Protein AF-0000000085764952 (afdb_homodimer)

Secondary structure (DSSP, 8-state):
--HHHHHHHHHHHHHHHHHHHHH----TT--HHHHHHHHHHHHTTTT-GGGHHHHHHHHHHHH-S-HHHHHHHHT-EEEEE-SSS-EEEE------/--HHHHHHHHHHHHHHHHHHHHH----TT--HHHHHHHHHHHHTTTT-GGGHHHHHHHHHHHH-S-HHHHHHHHT-EEEEE-SSS-EEEE------

Organism: Holothuria leucospilota (NCBI:txid206669)

Sequence (192 aa):
MTKLDTYSMGKVMRLIKRFVFNKRDQQAEEIVDAYVANLRVLAKTCSFGDLKESLIKDRLVVGKNDPATRKTLLQTRNLTLFHTGLIHFNVSGRGPMTKLDTYSMGKVMRLIKRFVFNKRDQQAEEIVDAYVANLRVLAKTCSFGDLKESLIKDRLVVGKNDPATRKTLLQTRNLTLFHTGLIHFNVSGRGP

Foldseek 3Di:
DDPVVVVVVLVVVLVVLVVVLLPDADDPPDDQLNSLVVSLVSLVSNPCPPCSQVVSLVSSLVRYPDPVVSVQSVQFDPQGCPPRSDRDTPNPDDDD/DPPVVVVVVLVVVLVVLVVVLLPDADDPPDDQLNSLVVSLVSLVSNPCPPCSQVVSLVSSLVRYPDPVVSVQSVQFDPQGCPPRSDRPGPSPDDDD

Nearest PDB structures (foldseek):
  7rj4-assembly1_B  TM=6.726E-01  e=6.747E-01  Human immunodeficiency virus 1
  5c5e-assembly1_B  TM=3.967E-01  e=3.475E+00  Synechococcus elongatus PCC 7942 = FACHB-805
  5jwr-assembly1_E  TM=3.491E-01  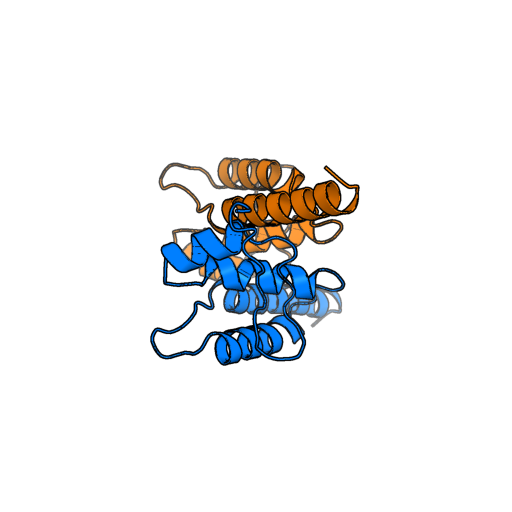e=3.284E+00  Thermosynechococcus vestitus BP-1
  7rj4-assembly1_B  TM=6.730E-01  e=6.315E-01  Human immunodeficiency virus 1
  5jwr-assembly1_E  TM=4.075E-01  e=4.020E+00  Thermosynechococcus vestitus BP-1

pLDDT: mean 79.22, std 19.63, range [25.64, 97.56]

Radius of gyration: 18.08 Å; Cα contacts (8 Å, |Δi|>4): 227; chains: 2; bounding box: 32×75×34 Å

Structure (mmCIF, N/CA/C/O backbone):
data_AF-0000000085764952-model_v1
#
loop_
_entity.id
_entity.type
_entity.pdbx_description
1 polymer 'Uncharacterized protein'
#
loop_
_atom_site.group_PDB
_atom_site.id
_atom_site.type_symbol
_atom_site.label_atom_id
_atom_site.label_alt_id
_atom_site.label_comp_id
_atom_site.label_asym_id
_atom_site.label_entity_id
_atom_site.label_seq_id
_atom_site.pdbx_PDB_ins_code
_atom_site.Cartn_x
_atom_site.Cartn_y
_atom_site.Cartn_z
_atom_site.occupancy
_atom_site.B_iso_or_equiv
_atom_site.auth_seq_id
_atom_site.auth_comp_id
_atom_site.auth_asym_id
_atom_site.auth_atom_id
_atom_site.pdbx_PDB_model_num
ATOM 1 N N . MET A 1 1 ? 8.352 28.781 -10.633 1 49.09 1 MET A N 1
ATOM 2 C CA . MET A 1 1 ? 8.172 27.609 -9.773 1 49.09 1 MET A CA 1
ATOM 3 C C . MET A 1 1 ? 9.508 27.125 -9.234 1 49.09 1 MET A C 1
ATOM 5 O O . MET A 1 1 ? 10.43 26.844 -10 1 49.09 1 MET A O 1
ATOM 9 N N . THR A 1 2 ? 9.953 27.484 -7.961 1 59.25 2 THR A N 1
ATOM 10 C CA . THR A 1 2 ? 11.258 27.203 -7.379 1 59.25 2 THR A CA 1
ATOM 11 C C . THR A 1 2 ? 11.492 25.703 -7.289 1 59.25 2 THR A C 1
ATOM 13 O O . THR A 1 2 ? 10.562 24.906 -7.465 1 59.25 2 THR A O 1
ATOM 16 N N . LYS A 1 3 ? 12.758 25.312 -7.316 1 56.78 3 LYS A N 1
ATOM 17 C CA . LYS A 1 3 ? 13.172 23.922 -7.152 1 56.78 3 LYS A CA 1
ATOM 18 C C . LYS A 1 3 ? 12.328 23.219 -6.09 1 56.78 3 LYS A C 1
ATOM 20 O O . LYS A 1 3 ? 11.992 22.047 -6.234 1 56.78 3 LYS A O 1
ATOM 25 N N . LEU A 1 4 ? 12 24.031 -5.043 1 56.88 4 LEU A N 1
ATOM 26 C CA . LEU A 1 4 ? 11.164 23.516 -3.965 1 56.88 4 LEU A CA 1
ATOM 27 C C . LEU A 1 4 ? 9.766 23.188 -4.473 1 56.88 4 LEU A C 1
ATOM 29 O O . LEU A 1 4 ? 9.164 22.203 -4.055 1 56.88 4 LEU A O 1
ATOM 33 N N . ASP A 1 5 ? 9.367 24.016 -5.516 1 61.41 5 ASP A N 1
ATOM 34 C CA . ASP A 1 5 ? 8.055 23.812 -6.109 1 61.41 5 ASP A CA 1
ATOM 35 C C . ASP A 1 5 ? 8.023 22.516 -6.926 1 61.41 5 ASP A C 1
ATOM 37 O O . ASP A 1 5 ? 7.051 21.766 -6.859 1 61.41 5 ASP A O 1
ATOM 41 N N . THR A 1 6 ? 9.164 22.375 -7.605 1 63.25 6 THR A N 1
ATOM 42 C CA . THR A 1 6 ? 9.234 21.188 -8.445 1 63.25 6 THR A CA 1
ATOM 43 C C . THR A 1 6 ? 9.289 19.922 -7.59 1 63.25 6 THR A C 1
ATOM 45 O O . THR A 1 6 ? 8.648 18.922 -7.906 1 63.25 6 THR A O 1
ATOM 48 N N . TYR A 1 7 ? 10.102 20.047 -6.578 1 64.88 7 TYR A N 1
ATOM 49 C CA . TYR A 1 7 ? 10.227 18.906 -5.676 1 64.88 7 TYR A CA 1
ATOM 50 C C . TYR A 1 7 ? 8.891 18.594 -5.012 1 64.88 7 TYR A C 1
ATOM 52 O O . TYR A 1 7 ? 8.5 17.422 -4.922 1 64.88 7 TYR A O 1
ATOM 60 N N . SER A 1 8 ? 8.266 19.656 -4.602 1 65.69 8 SER A N 1
ATOM 61 C CA . SER A 1 8 ? 6.965 19.484 -3.963 1 65.69 8 SER A CA 1
ATOM 62 C C . SER A 1 8 ? 5.941 18.922 -4.938 1 65.69 8 SER A C 1
ATOM 64 O O . SER A 1 8 ? 5.133 18.062 -4.566 1 65.69 8 SER A O 1
ATOM 66 N N . MET A 1 9 ? 6.047 19.406 -6.152 1 70.31 9 MET A N 1
ATOM 67 C CA . MET A 1 9 ? 5.129 18.891 -7.172 1 70.31 9 MET A CA 1
ATOM 68 C C . MET A 1 9 ? 5.395 17.422 -7.453 1 70.31 9 MET A C 1
ATOM 70 O O . MET A 1 9 ? 4.465 16.641 -7.695 1 70.31 9 MET A O 1
ATOM 74 N N . GLY A 1 10 ? 6.676 17.125 -7.387 1 74.12 10 GLY A N 1
ATOM 75 C CA . GLY A 1 10 ? 7.023 15.719 -7.566 1 74.12 10 GLY A CA 1
ATOM 76 C C . GLY A 1 10 ? 6.473 14.82 -6.48 1 74.12 10 GLY A C 1
ATOM 77 O O . GLY A 1 10 ? 5.957 13.734 -6.766 1 74.12 10 GLY A O 1
ATOM 78 N N . LYS A 1 11 ? 6.535 15.383 -5.309 1 76 11 LYS A N 1
ATOM 79 C CA . LYS A 1 11 ? 6.027 14.609 -4.18 1 76 11 LYS A CA 1
ATOM 80 C C . LYS A 1 11 ? 4.512 14.453 -4.254 1 76 11 LYS A C 1
ATOM 82 O O . LYS A 1 11 ? 3.979 13.383 -3.961 1 76 11 LYS A O 1
ATOM 87 N N . VAL A 1 12 ? 3.854 15.516 -4.648 1 74.81 12 VAL A N 1
ATOM 88 C CA . VAL A 1 12 ? 2.404 15.484 -4.801 1 74.81 12 VAL A CA 1
ATOM 89 C C . VAL A 1 12 ? 2.018 14.484 -5.887 1 74.81 12 VAL A C 1
ATOM 91 O O . VAL A 1 12 ? 1.088 13.695 -5.707 1 74.81 12 VAL A O 1
ATOM 94 N N . MET A 1 13 ? 2.762 14.484 -6.938 1 84.56 13 MET A N 1
ATOM 95 C CA . MET A 1 13 ? 2.479 13.57 -8.047 1 84.56 13 MET A CA 1
ATOM 96 C C . MET A 1 13 ? 2.691 12.125 -7.621 1 84.56 13 MET A C 1
ATOM 98 O O . MET A 1 13 ? 1.919 11.242 -8 1 84.56 13 MET A O 1
ATOM 102 N N . ARG A 1 14 ? 3.725 11.984 -6.844 1 88.88 14 ARG A N 1
ATOM 103 C CA . ARG A 1 14 ? 3.99 10.633 -6.359 1 88.88 14 ARG A CA 1
ATOM 104 C C . ARG A 1 14 ? 2.855 10.141 -5.469 1 88.88 14 ARG A C 1
ATOM 106 O O . ARG A 1 14 ? 2.43 8.984 -5.582 1 88.88 14 ARG A O 1
ATOM 113 N N . LEU A 1 15 ? 2.371 11.016 -4.613 1 90.06 15 LEU A N 1
ATOM 114 C CA . LEU A 1 15 ? 1.275 10.656 -3.719 1 90.06 15 LEU A CA 1
ATOM 115 C C . LEU A 1 15 ? 0.021 10.297 -4.512 1 90.06 15 LEU A C 1
ATOM 117 O O . LEU A 1 15 ? -0.657 9.32 -4.199 1 90.06 15 LEU A O 1
ATOM 121 N N . ILE A 1 16 ? -0.243 11.062 -5.523 1 91.75 16 ILE A N 1
ATOM 122 C CA . ILE A 1 16 ? -1.417 10.82 -6.355 1 91.75 16 ILE A CA 1
ATOM 123 C C . ILE A 1 16 ? -1.257 9.5 -7.098 1 91.75 16 ILE A C 1
ATOM 125 O O . ILE A 1 16 ? -2.186 8.688 -7.145 1 91.75 16 ILE A O 1
ATOM 129 N N . LYS A 1 17 ? -0.13 9.32 -7.641 1 95 17 LYS A N 1
ATOM 130 C CA . LYS A 1 17 ? 0.127 8.086 -8.391 1 95 17 LYS A CA 1
ATOM 131 C C . LYS A 1 17 ? 0.024 6.867 -7.48 1 95 17 LYS A C 1
ATOM 133 O O . LYS A 1 17 ? -0.577 5.855 -7.855 1 95 17 LYS A O 1
ATOM 138 N N . ARG A 1 18 ? 0.582 7.012 -6.316 1 95.69 18 ARG A N 1
ATOM 139 C CA . ARG A 1 18 ? 0.511 5.906 -5.367 1 95.69 18 ARG A CA 1
ATOM 140 C C . ARG A 1 18 ? -0.917 5.695 -4.875 1 95.69 18 ARG A C 1
ATOM 142 O O . ARG A 1 18 ? -1.324 4.57 -4.594 1 95.69 18 ARG A O 1
ATOM 149 N N . PHE A 1 19 ? -1.673 6.738 -4.82 1 95.31 19 PHE A N 1
ATOM 150 C CA . PHE A 1 19 ? -3.084 6.602 -4.477 1 95.31 19 PHE A CA 1
ATOM 151 C C . PHE A 1 19 ? -3.82 5.789 -5.535 1 95.31 19 PHE A C 1
ATOM 153 O O . PHE A 1 19 ? -4.578 4.875 -5.203 1 95.31 19 PHE A O 1
ATOM 160 N N . VAL A 1 20 ? -3.609 6.09 -6.777 1 96.5 20 VAL A N 1
ATOM 161 C CA . VAL A 1 20 ? -4.23 5.367 -7.883 1 96.5 20 VAL A CA 1
ATOM 162 C C . VAL A 1 20 ? -3.805 3.902 -7.844 1 96.5 20 VAL A C 1
ATOM 164 O O . VAL A 1 20 ? -4.641 3.004 -7.977 1 96.5 20 VAL A O 1
ATOM 167 N N . PHE A 1 21 ? -2.537 3.646 -7.617 1 97.56 21 PHE A N 1
ATOM 168 C CA . PHE A 1 21 ? -1.999 2.295 -7.52 1 97.56 21 PHE A CA 1
ATOM 169 C C . PHE A 1 21 ? -2.682 1.52 -6.398 1 97.56 21 PHE A C 1
ATOM 171 O O . PHE A 1 21 ? -3.137 0.392 -6.605 1 97.56 21 PHE A O 1
ATOM 178 N N . ASN A 1 22 ? -2.777 2.17 -5.23 1 97.06 22 ASN A N 1
ATOM 179 C CA . ASN A 1 22 ? -3.283 1.491 -4.043 1 97.06 22 ASN A CA 1
ATOM 180 C C . ASN A 1 22 ? -4.797 1.294 -4.109 1 97.06 22 ASN A C 1
ATOM 182 O O . ASN A 1 22 ? -5.355 0.493 -3.359 1 97.06 22 ASN A O 1
ATOM 186 N N . LYS A 1 23 ? -5.461 1.943 -5.027 1 95.56 23 LYS A N 1
ATOM 187 C CA . LYS A 1 23 ? -6.91 1.823 -5.152 1 95.56 23 LYS A CA 1
ATOM 188 C C . LYS A 1 23 ? -7.285 0.869 -6.281 1 95.56 23 LYS A C 1
ATOM 190 O O . LYS A 1 23 ? -8.461 0.542 -6.461 1 95.56 23 LYS A O 1
ATOM 195 N N . ARG A 1 24 ? -6.367 0.469 -7 1 95.69 24 ARG A N 1
ATOM 196 C CA . ARG A 1 24 ? -6.652 -0.402 -8.133 1 95.69 24 ARG A CA 1
ATOM 197 C C . ARG A 1 24 ? -6.992 -1.814 -7.672 1 95.69 24 ARG A C 1
ATOM 199 O O . ARG A 1 24 ? -6.121 -2.539 -7.184 1 95.69 24 ARG A O 1
ATOM 206 N N . ASP A 1 25 ? -8.164 -2.168 -7.836 1 95.75 25 ASP A N 1
ATOM 207 C CA . ASP A 1 25 ? -8.617 -3.523 -7.523 1 95.75 25 ASP A CA 1
ATOM 208 C C . ASP A 1 25 ? -8.828 -4.34 -8.797 1 95.75 25 ASP A C 1
ATOM 210 O O . ASP A 1 25 ? -9.047 -3.775 -9.867 1 95.75 25 ASP A O 1
ATOM 214 N N . GLN A 1 26 ? -8.773 -5.66 -8.57 1 94.06 26 GLN A N 1
ATOM 215 C CA . GLN A 1 26 ? -9.047 -6.523 -9.711 1 94.06 26 GLN A CA 1
ATOM 216 C C .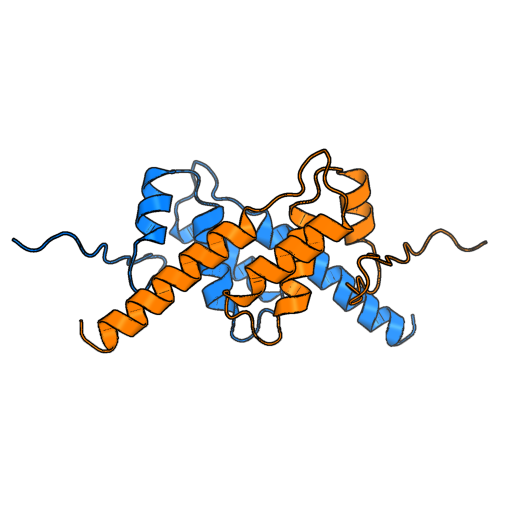 GLN A 1 26 ? -10.508 -6.41 -10.148 1 94.06 26 GLN A C 1
ATOM 218 O O . GLN A 1 26 ? -11.414 -6.488 -9.32 1 94.06 26 GLN A O 1
ATOM 223 N N . GLN A 1 27 ? -10.672 -6.188 -11.422 1 94.31 27 GLN A N 1
ATOM 224 C CA . GLN A 1 27 ? -12.016 -6.094 -11.969 1 94.31 27 GLN A CA 1
ATOM 225 C C . GLN A 1 27 ? -12.625 -7.48 -12.18 1 94.31 27 GLN A C 1
ATOM 227 O O . GLN A 1 27 ? -11.898 -8.461 -12.344 1 94.31 27 GLN A O 1
ATOM 232 N N . ALA A 1 28 ? -13.922 -7.672 -12.141 1 90.06 28 ALA A N 1
ATOM 233 C CA . ALA A 1 28 ? -14.656 -8.938 -12.18 1 90.06 28 ALA A CA 1
ATOM 234 C C . ALA A 1 28 ? -14.219 -9.781 -13.375 1 90.06 28 ALA A C 1
ATOM 236 O O . ALA A 1 28 ? -14.023 -10.992 -13.25 1 90.06 28 ALA A O 1
ATOM 237 N N . GLU A 1 29 ? -13.977 -9.203 -14.586 1 89.88 29 GLU A N 1
ATOM 238 C CA . GLU A 1 29 ? -13.656 -9.969 -15.789 1 89.88 29 GLU A CA 1
ATOM 239 C C . GLU A 1 29 ? -12.18 -9.859 -16.141 1 89.88 29 GLU A C 1
ATOM 241 O O . GLU A 1 29 ? -11.742 -10.391 -17.172 1 89.88 29 GLU A O 1
ATOM 246 N N . GLU A 1 30 ? -11.539 -9.43 -15.203 1 91.12 30 GLU A N 1
ATOM 247 C CA . GLU A 1 30 ? -10.102 -9.281 -15.453 1 91.12 30 GLU A CA 1
ATOM 248 C C . GLU A 1 30 ? -9.328 -10.508 -14.969 1 91.12 30 GLU A C 1
ATOM 250 O O . GLU A 1 30 ? -9.477 -10.922 -13.82 1 91.12 30 GLU A O 1
ATOM 255 N N . ILE A 1 31 ? -8.641 -11.07 -15.906 1 85.88 31 ILE A N 1
ATOM 256 C CA . ILE A 1 31 ? -7.805 -12.188 -15.492 1 85.88 31 ILE A CA 1
ATOM 257 C C . ILE A 1 31 ? -6.641 -11.672 -14.648 1 85.88 31 ILE A C 1
ATOM 259 O O . ILE A 1 31 ? -6.227 -10.523 -14.789 1 85.88 31 ILE A O 1
ATOM 263 N N . VAL A 1 32 ? -6.098 -12.445 -13.797 1 85.56 32 VAL A N 1
ATOM 264 C CA . VAL A 1 32 ? -5.074 -12.07 -12.828 1 85.56 32 VAL A CA 1
ATOM 265 C C . VAL A 1 32 ? -3.836 -11.555 -13.555 1 85.56 32 VAL A C 1
ATOM 267 O O . VAL A 1 32 ? -3.225 -10.57 -13.133 1 85.56 32 VAL A O 1
ATOM 270 N N . ASP A 1 33 ? -3.508 -12.195 -14.711 1 85.06 33 ASP A N 1
ATOM 271 C CA . ASP A 1 33 ? -2.328 -11.781 -15.461 1 85.06 33 ASP A CA 1
ATOM 272 C C . ASP A 1 33 ? -2.469 -10.336 -15.938 1 85.06 33 ASP A C 1
ATOM 274 O O . ASP A 1 33 ? -1.512 -9.562 -15.875 1 85.06 33 ASP A O 1
ATOM 278 N N . ALA A 1 34 ? -3.598 -10.023 -16.422 1 89.56 34 ALA A N 1
ATOM 279 C CA . ALA A 1 34 ? -3.85 -8.664 -16.891 1 89.56 34 ALA A CA 1
ATOM 280 C C . ALA A 1 34 ? -3.836 -7.672 -15.727 1 89.56 34 ALA A C 1
ATOM 282 O O . ALA A 1 34 ? -3.314 -6.562 -15.852 1 89.56 34 ALA A O 1
ATOM 283 N N . TYR A 1 35 ? -4.379 -8.125 -14.68 1 92.56 35 TYR A N 1
ATOM 284 C CA . TYR A 1 35 ? -4.406 -7.301 -13.477 1 92.56 35 TYR A CA 1
ATOM 285 C C . TYR A 1 35 ? -2.992 -6.988 -13 1 92.56 35 TYR A C 1
ATOM 287 O O . TYR A 1 35 ? -2.654 -5.824 -12.758 1 92.56 35 TYR A O 1
ATOM 295 N N . VAL A 1 36 ? -2.127 -7.934 -12.992 1 91 36 VAL A N 1
ATOM 296 C CA . VAL A 1 36 ? -0.745 -7.773 -12.555 1 91 36 VAL A CA 1
ATOM 297 C C . VAL A 1 36 ? 0.009 -6.875 -13.531 1 91 36 VAL A C 1
ATOM 299 O O . VAL A 1 36 ? 0.789 -6.016 -13.117 1 91 36 VAL A O 1
ATOM 302 N N . ALA A 1 37 ? -0.255 -7.113 -14.781 1 92.69 37 ALA A N 1
ATOM 303 C CA . ALA A 1 37 ? 0.388 -6.27 -15.789 1 92.69 37 ALA A CA 1
ATOM 304 C C . ALA A 1 37 ? 0.011 -4.805 -15.594 1 92.69 37 ALA A C 1
ATOM 306 O O . ALA A 1 37 ? 0.861 -3.918 -15.703 1 92.69 37 ALA A O 1
ATOM 307 N N . ASN A 1 38 ? -1.229 -4.598 -15.305 1 94.44 38 ASN A N 1
ATOM 308 C CA . ASN A 1 38 ? -1.698 -3.236 -15.07 1 94.44 38 ASN A CA 1
ATOM 309 C C . ASN A 1 38 ? -1.084 -2.643 -13.805 1 94.44 38 ASN A C 1
ATOM 311 O O . ASN A 1 38 ? -0.718 -1.467 -13.781 1 94.44 38 ASN A O 1
ATOM 315 N N . LEU A 1 39 ? -0.947 -3.432 -12.789 1 95.62 39 LEU A N 1
ATOM 316 C CA . LEU A 1 39 ? -0.294 -2.973 -11.57 1 95.62 39 LEU A CA 1
ATOM 317 C C . LEU A 1 39 ? 1.163 -2.609 -11.836 1 95.62 39 LEU A C 1
ATOM 319 O O . LEU A 1 39 ? 1.671 -1.625 -11.289 1 95.62 39 LEU A O 1
ATOM 323 N N . ARG A 1 40 ? 1.805 -3.387 -12.719 1 94.56 40 ARG A N 1
ATOM 324 C CA . ARG A 1 40 ? 3.189 -3.088 -13.07 1 94.56 40 ARG A CA 1
ATOM 325 C C . ARG A 1 40 ? 3.295 -1.75 -13.797 1 94.56 40 ARG A C 1
ATOM 327 O O . ARG A 1 40 ? 4.23 -0.981 -13.555 1 94.56 40 ARG A O 1
ATOM 334 N N . VAL A 1 41 ? 2.408 -1.534 -14.633 1 96.38 41 VAL A N 1
ATOM 335 C CA . VAL A 1 41 ? 2.391 -0.274 -15.367 1 96.38 41 VAL A CA 1
ATOM 336 C C . VAL A 1 41 ? 2.211 0.89 -14.398 1 96.38 41 VAL A C 1
ATOM 338 O O . VAL A 1 41 ? 2.945 1.879 -14.461 1 96.38 41 VAL A O 1
ATOM 341 N N . LEU A 1 42 ? 1.324 0.771 -13.523 1 96.5 42 LEU A N 1
ATOM 342 C CA . LEU A 1 42 ? 1.067 1.816 -12.539 1 96.5 42 LEU A CA 1
ATOM 343 C C . LEU A 1 42 ? 2.273 2.014 -11.633 1 96.5 42 LEU A C 1
ATOM 345 O O . LEU A 1 42 ? 2.639 3.148 -11.312 1 96.5 42 LEU A O 1
ATOM 349 N N . ALA A 1 43 ? 2.914 0.942 -11.219 1 96.5 43 ALA A N 1
ATOM 350 C CA . ALA A 1 43 ? 4 0.973 -10.25 1 96.5 43 ALA A CA 1
ATOM 351 C C . ALA A 1 43 ? 5.23 1.672 -10.82 1 96.5 43 ALA A C 1
ATOM 353 O O . ALA A 1 43 ? 6.086 2.148 -10.07 1 96.5 43 ALA A O 1
ATOM 354 N N . LYS A 1 44 ? 5.359 1.751 -12.141 1 95.44 44 LYS A N 1
ATOM 355 C CA . LYS A 1 44 ? 6.516 2.354 -12.797 1 95.44 44 LYS A CA 1
ATOM 356 C C . LYS A 1 44 ? 6.691 3.809 -12.375 1 95.44 44 LYS A C 1
ATOM 358 O O . LYS A 1 44 ? 7.812 4.32 -12.344 1 95.44 44 LYS A O 1
ATOM 363 N N . THR A 1 45 ? 5.617 4.477 -11.945 1 93.94 45 THR A N 1
ATOM 364 C CA . THR A 1 45 ? 5.676 5.906 -11.656 1 93.94 45 THR A CA 1
ATOM 365 C C . THR A 1 45 ? 5.543 6.164 -10.164 1 93.94 45 THR A C 1
ATOM 367 O O . THR A 1 45 ? 5.348 7.305 -9.742 1 93.94 45 THR A O 1
ATOM 370 N N . CYS A 1 46 ? 5.711 5.176 -9.367 1 95.94 46 CYS A N 1
ATOM 371 C CA . CYS A 1 46 ? 5.449 5.312 -7.938 1 95.94 46 CYS A CA 1
ATOM 372 C C . CYS A 1 46 ? 6.75 5.402 -7.148 1 95.94 46 CYS A C 1
ATOM 374 O O . CYS A 1 46 ? 6.73 5.547 -5.926 1 95.94 46 CYS A O 1
ATOM 376 N N . SER A 1 47 ? 7.895 5.258 -7.777 1 94.81 47 SER A N 1
ATOM 377 C CA . SER A 1 47 ? 9.203 5.359 -7.141 1 94.81 47 SER A CA 1
ATOM 378 C C . SER A 1 47 ? 9.328 4.387 -5.973 1 94.81 47 SER A C 1
ATOM 380 O O . SER A 1 47 ? 9.781 4.766 -4.891 1 94.81 47 SER A O 1
ATOM 382 N N . PHE A 1 48 ? 8.93 3.141 -6.133 1 96.25 48 PHE A N 1
ATOM 383 C CA . PHE A 1 48 ? 8.961 2.137 -5.074 1 96.25 48 PHE A CA 1
ATOM 384 C C . PHE A 1 48 ? 10.359 1.542 -4.934 1 96.25 48 PHE A C 1
ATOM 386 O O . PHE A 1 48 ? 10.656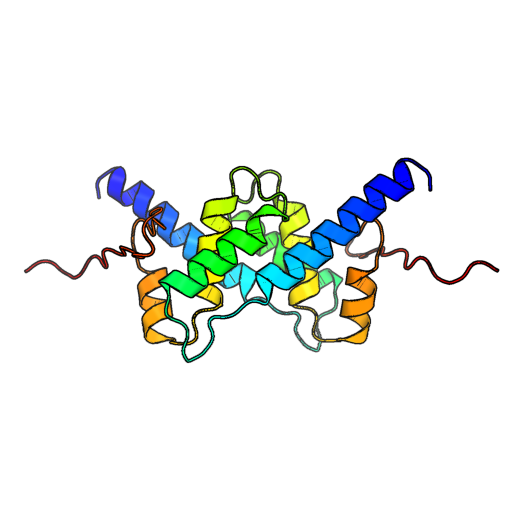 0.888 -3.932 1 96.25 48 PHE A O 1
ATOM 393 N N . GLY A 1 49 ? 11.203 1.775 -5.945 1 94.56 49 GLY A N 1
ATOM 394 C CA . GLY A 1 49 ? 12.562 1.245 -5.875 1 94.56 49 GLY A CA 1
ATOM 395 C C . GLY A 1 49 ? 12.602 -0.262 -5.715 1 94.56 49 GLY A C 1
ATOM 396 O O . GLY A 1 49 ? 11.938 -0.99 -6.457 1 94.56 49 GLY A O 1
ATOM 397 N N . ASP A 1 50 ? 13.398 -0.745 -4.77 1 94.12 50 ASP A N 1
ATOM 398 C CA . ASP A 1 50 ? 13.633 -2.174 -4.578 1 94.12 50 ASP A CA 1
ATOM 399 C C . ASP A 1 50 ? 12.375 -2.869 -4.055 1 94.12 50 ASP A C 1
ATOM 401 O O . ASP A 1 50 ? 12.273 -4.098 -4.105 1 94.12 50 ASP A O 1
ATOM 405 N N . LEU A 1 51 ? 11.398 -2.115 -3.582 1 95 51 LEU A N 1
ATOM 406 C CA . LEU A 1 51 ? 10.195 -2.711 -3.01 1 95 51 LEU A CA 1
ATOM 407 C C . LEU A 1 51 ? 9.109 -2.859 -4.066 1 95 51 LEU A C 1
ATOM 409 O O . LEU A 1 51 ? 8.031 -3.395 -3.785 1 95 51 LEU A O 1
ATOM 413 N N . LYS A 1 52 ? 9.406 -2.496 -5.262 1 95.31 52 LYS A N 1
ATOM 414 C CA . LYS A 1 52 ? 8.391 -2.438 -6.309 1 95.31 52 LYS A CA 1
ATOM 415 C C . LYS A 1 52 ? 7.664 -3.773 -6.445 1 95.31 52 LYS A C 1
ATOM 417 O O . LYS A 1 52 ? 6.438 -3.83 -6.363 1 95.31 52 LYS A O 1
ATOM 422 N N . GLU A 1 53 ? 8.438 -4.812 -6.629 1 91.69 53 GLU A N 1
ATOM 423 C CA . GLU A 1 53 ? 7.824 -6.117 -6.855 1 91.69 53 GLU A CA 1
ATOM 424 C C . GLU A 1 53 ? 7.016 -6.566 -5.641 1 91.69 53 GLU A C 1
ATOM 426 O O . GLU A 1 53 ? 5.91 -7.098 -5.789 1 91.69 53 GLU A O 1
ATOM 431 N N . SER A 1 54 ? 7.531 -6.32 -4.48 1 92 54 SER A N 1
ATOM 432 C CA . SER A 1 54 ? 6.824 -6.754 -3.281 1 92 54 SER A CA 1
ATOM 433 C C . SER A 1 54 ? 5.566 -5.922 -3.049 1 92 54 SER A C 1
ATOM 435 O O . SER A 1 54 ? 4.555 -6.434 -2.564 1 92 54 SER A O 1
ATOM 437 N N . LEU A 1 55 ? 5.57 -4.652 -3.365 1 95.81 55 LEU A N 1
ATOM 438 C CA . LEU A 1 55 ? 4.398 -3.799 -3.201 1 95.81 55 LEU A C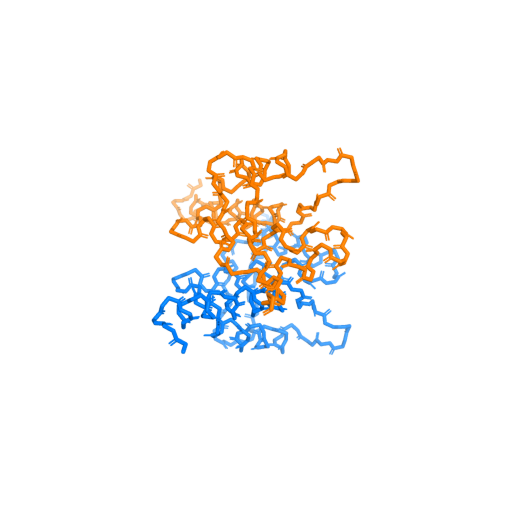A 1
ATOM 439 C C . LEU A 1 55 ? 3.324 -4.145 -4.227 1 95.81 55 LEU A C 1
ATOM 441 O O . LEU A 1 55 ? 2.131 -4.039 -3.941 1 95.81 55 LEU A O 1
ATOM 445 N N . ILE A 1 56 ? 3.752 -4.578 -5.355 1 95.12 56 ILE A N 1
ATOM 446 C CA . ILE A 1 56 ? 2.801 -5.07 -6.348 1 95.12 56 ILE A CA 1
ATOM 447 C C . ILE A 1 56 ? 2.104 -6.32 -5.82 1 95.12 56 ILE A C 1
ATOM 449 O O . ILE A 1 56 ? 0.887 -6.469 -5.965 1 95.12 56 ILE A O 1
ATOM 453 N N . LYS A 1 57 ? 2.873 -7.184 -5.23 1 92.06 57 LYS A N 1
ATOM 454 C CA . LYS A 1 57 ? 2.295 -8.383 -4.621 1 92.06 57 LYS A CA 1
ATOM 455 C C . LYS A 1 57 ? 1.294 -8.016 -3.531 1 92.06 57 LYS A C 1
ATOM 457 O O . LYS A 1 57 ? 0.22 -8.617 -3.439 1 92.06 57 LYS A O 1
ATOM 462 N N . ASP A 1 58 ? 1.646 -7.004 -2.738 1 94.44 58 ASP A N 1
ATOM 463 C CA . ASP A 1 58 ? 0.728 -6.535 -1.705 1 94.44 58 ASP A CA 1
ATOM 464 C C . ASP A 1 58 ? -0.594 -6.074 -2.314 1 94.44 58 ASP A C 1
ATOM 466 O O . ASP A 1 58 ? -1.668 -6.438 -1.827 1 94.44 58 ASP A O 1
ATOM 470 N N . ARG A 1 59 ? -0.457 -5.285 -3.365 1 95.25 59 ARG A N 1
ATOM 471 C CA . ARG A 1 59 ? -1.653 -4.746 -4.004 1 95.25 59 ARG A CA 1
ATOM 472 C C . ARG A 1 59 ? -2.488 -5.855 -4.629 1 95.25 59 ARG A C 1
ATOM 474 O O . ARG A 1 59 ? -3.721 -5.824 -4.57 1 95.25 59 ARG A O 1
ATOM 481 N N . LEU A 1 60 ? -1.863 -6.812 -5.207 1 93.12 60 LEU A N 1
ATOM 482 C CA . LEU A 1 60 ? -2.537 -7.965 -5.801 1 93.12 60 LEU A CA 1
ATOM 483 C C . LEU A 1 60 ? -3.396 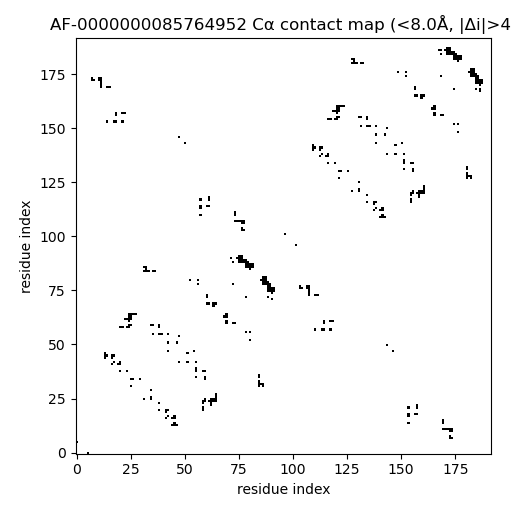-8.68 -4.766 1 93.12 60 LEU A C 1
ATOM 485 O O . LEU A 1 60 ? -4.562 -8.984 -5.027 1 93.12 60 LEU A O 1
ATOM 489 N N . VAL A 1 61 ? -2.869 -8.93 -3.619 1 92 61 VAL A N 1
ATOM 490 C CA . VAL A 1 61 ? -3.561 -9.664 -2.562 1 92 61 VAL A CA 1
ATOM 491 C C . VAL A 1 61 ? -4.727 -8.836 -2.035 1 92 61 VAL A C 1
ATOM 493 O O . VAL A 1 61 ? -5.84 -9.352 -1.878 1 92 61 VAL A O 1
ATOM 496 N N . VAL A 1 62 ? -4.484 -7.57 -1.835 1 94.75 62 VAL A N 1
ATOM 497 C CA . VAL A 1 62 ? -5.5 -6.676 -1.288 1 94.75 62 VAL A CA 1
ATOM 498 C C . VAL A 1 62 ? -6.633 -6.504 -2.297 1 94.75 62 VAL A C 1
ATOM 500 O O . VAL A 1 62 ? -7.809 -6.461 -1.92 1 94.75 62 VAL A O 1
ATOM 503 N N . GLY A 1 63 ? -6.27 -6.375 -3.518 1 94.75 63 GLY A N 1
ATOM 504 C CA . GLY A 1 63 ? -7.223 -6.039 -4.562 1 94.75 63 GLY A CA 1
ATOM 505 C C . GLY A 1 63 ? -7.965 -7.246 -5.102 1 94.75 63 GLY A C 1
ATOM 506 O O . GLY A 1 63 ? -8.867 -7.105 -5.93 1 94.75 63 GLY A O 1
ATOM 507 N N . LYS A 1 64 ? -7.582 -8.359 -4.641 1 90.69 64 LYS A N 1
ATOM 508 C CA . LYS A 1 64 ? -8.281 -9.562 -5.078 1 90.69 64 LYS A CA 1
ATOM 509 C C . LYS A 1 64 ? -9.719 -9.586 -4.57 1 90.69 64 LYS A C 1
ATOM 511 O O . LYS A 1 64 ? -9.969 -9.328 -3.393 1 90.69 64 LYS A O 1
ATOM 516 N N . ASN A 1 65 ? -10.656 -9.859 -5.379 1 83.5 65 ASN A N 1
ATOM 517 C CA . ASN A 1 65 ? -12.078 -9.789 -5.066 1 83.5 65 ASN A CA 1
ATOM 518 C C . ASN A 1 65 ? -12.57 -11.078 -4.418 1 83.5 65 ASN A C 1
ATOM 520 O O . ASN A 1 65 ? -13.594 -11.078 -3.725 1 83.5 65 ASN A O 1
ATOM 524 N N . ASP A 1 66 ? -11.859 -12.18 -4.637 1 86 66 ASP A N 1
ATOM 525 C CA . ASP A 1 66 ? -12.281 -13.484 -4.125 1 86 66 ASP A CA 1
ATOM 526 C C . ASP A 1 66 ? -11.57 -13.812 -2.814 1 86 66 ASP A C 1
ATOM 528 O O . ASP A 1 66 ? -10.367 -14.062 -2.801 1 86 66 ASP A O 1
ATOM 532 N N . PRO A 1 67 ? -12.414 -13.898 -1.719 1 87.44 67 PRO A N 1
ATOM 533 C CA . PRO A 1 67 ? -11.797 -14.133 -0.411 1 87.44 67 PRO A CA 1
ATOM 534 C C . PRO A 1 67 ? -11.031 -15.453 -0.353 1 87.44 67 PRO A C 1
ATOM 536 O O . PRO A 1 67 ? -10.016 -15.555 0.34 1 87.44 67 PRO A O 1
ATOM 539 N N . ALA A 1 68 ? -11.523 -16.484 -1.024 1 83.12 68 ALA A N 1
ATOM 540 C CA . ALA A 1 68 ? -10.844 -17.781 -1.02 1 83.12 68 ALA A CA 1
ATOM 541 C C . ALA A 1 68 ? -9.477 -17.688 -1.688 1 83.12 68 ALA A C 1
ATOM 543 O O . ALA A 1 68 ? -8.484 -18.219 -1.175 1 83.12 68 ALA A O 1
ATOM 544 N N . THR A 1 69 ? -9.516 -17.031 -2.766 1 83.75 69 THR A N 1
ATOM 545 C CA . THR A 1 69 ? -8.25 -16.844 -3.479 1 83.75 69 THR A CA 1
ATOM 546 C C . THR A 1 69 ? -7.297 -15.977 -2.666 1 83.75 69 THR A C 1
ATOM 548 O O . THR A 1 69 ? -6.098 -16.25 -2.604 1 83.75 69 THR A O 1
ATOM 551 N N . ARG A 1 70 ? -7.785 -14.953 -2.029 1 87.62 70 ARG A N 1
ATOM 552 C CA . ARG A 1 70 ? -6.969 -14.086 -1.182 1 87.62 70 ARG A CA 1
ATOM 553 C C . ARG A 1 70 ? -6.328 -14.883 -0.049 1 87.62 70 ARG A C 1
ATOM 555 O O . ARG A 1 70 ? -5.129 -14.75 0.208 1 87.62 70 ARG A O 1
ATOM 562 N N . LYS A 1 71 ? -7.09 -15.648 0.604 1 86.25 71 LYS A N 1
ATOM 563 C CA . LYS A 1 71 ? -6.586 -16.484 1.689 1 86.25 71 LYS A CA 1
ATOM 564 C C . LYS A 1 71 ? -5.457 -17.391 1.204 1 86.25 71 LYS A C 1
ATOM 566 O O . LYS A 1 71 ? -4.453 -17.562 1.895 1 86.25 71 LYS A O 1
ATOM 571 N N . THR A 1 72 ? -5.672 -17.938 0.028 1 82.56 72 THR A N 1
ATOM 572 C CA . THR A 1 72 ? -4.672 -18.812 -0.563 1 82.56 72 THR A CA 1
ATOM 573 C C . THR A 1 72 ? -3.383 -18.047 -0.855 1 82.56 72 THR A C 1
ATOM 575 O O . THR A 1 72 ? -2.285 -18.547 -0.589 1 82.56 72 THR A O 1
ATOM 578 N N . LEU A 1 73 ? -3.555 -16.875 -1.312 1 83.69 73 LEU A N 1
ATOM 579 C CA . LEU A 1 73 ? -2.391 -16.047 -1.64 1 83.69 73 LEU A CA 1
ATOM 580 C C . LEU A 1 73 ? -1.618 -15.68 -0.38 1 83.69 73 LEU A C 1
ATOM 582 O O . LEU A 1 73 ? -0.386 -15.625 -0.395 1 83.69 73 LEU A O 1
ATOM 586 N N . LEU A 1 74 ? -2.334 -15.445 0.704 1 86.25 74 LEU A N 1
ATOM 587 C CA . LEU A 1 74 ? -1.721 -15.039 1.965 1 86.25 74 LEU A CA 1
ATOM 588 C C . LEU A 1 74 ? -0.953 -16.203 2.588 1 86.25 74 LEU A C 1
ATOM 590 O O . LEU A 1 74 ? -0.049 -15.992 3.4 1 86.25 74 LEU A O 1
ATOM 594 N N . GLN A 1 75 ? -1.331 -17.344 2.117 1 79.38 75 GLN A N 1
ATOM 595 C CA . GLN A 1 75 ? -0.718 -18.531 2.699 1 79.38 75 GLN A CA 1
ATOM 596 C C . GLN A 1 75 ? 0.36 -19.109 1.781 1 79.38 75 GLN A C 1
ATOM 598 O O . GLN A 1 75 ? 0.989 -20.109 2.105 1 79.38 75 GLN A O 1
ATOM 603 N N . THR A 1 76 ? 0.443 -18.469 0.646 1 71.75 76 THR A N 1
ATOM 604 C CA . THR A 1 76 ? 1.389 -18.984 -0.333 1 71.75 76 THR A CA 1
ATOM 605 C C . THR A 1 76 ? 2.816 -18.594 0.03 1 71.75 76 THR A C 1
ATOM 607 O O . THR A 1 76 ? 3.086 -17.438 0.347 1 71.75 76 THR A O 1
ATOM 610 N N . ARG A 1 77 ? 3.602 -19.719 -0.07 1 66 77 ARG A N 1
ATOM 611 C CA . ARG A 1 77 ? 5.027 -19.516 0.156 1 66 77 ARG A CA 1
ATOM 612 C C . ARG A 1 77 ? 5.711 -18.984 -1.099 1 66 77 ARG A C 1
ATOM 614 O O . ARG A 1 77 ? 5.504 -19.5 -2.195 1 66 77 ARG A O 1
ATOM 621 N N . ASN A 1 78 ? 6.426 -17.969 -1.039 1 67.88 78 ASN A N 1
ATOM 622 C CA . ASN A 1 78 ? 7.227 -17.453 -2.15 1 67.88 78 ASN A CA 1
ATOM 623 C C . ASN A 1 78 ? 6.348 -16.938 -3.283 1 67.88 78 ASN A C 1
ATOM 625 O O . ASN A 1 78 ? 6.457 -17.406 -4.422 1 67.88 78 ASN A O 1
ATOM 629 N N . LEU A 1 79 ? 5.348 -16.188 -2.979 1 72 79 LEU A N 1
ATOM 630 C CA . LEU A 1 79 ? 4.57 -15.539 -4.031 1 72 79 LEU A CA 1
ATOM 631 C C . LEU A 1 79 ? 5.477 -14.758 -4.973 1 72 79 LEU A C 1
ATOM 633 O O . LEU A 1 79 ? 6.113 -13.781 -4.559 1 72 79 LEU A O 1
ATOM 637 N N . THR A 1 80 ? 5.91 -15.438 -6.055 1 71.56 80 THR A N 1
ATOM 638 C CA . THR A 1 80 ? 6.742 -14.773 -7.051 1 71.56 80 THR A CA 1
ATOM 639 C C . THR A 1 80 ? 5.926 -14.422 -8.289 1 71.56 80 THR A C 1
ATOM 641 O O . THR A 1 80 ? 5.152 -15.242 -8.789 1 71.56 80 THR A O 1
ATOM 644 N N . LEU A 1 81 ? 5.848 -13.117 -8.547 1 71.19 81 LEU A N 1
ATOM 645 C CA . LEU A 1 81 ? 5.188 -12.641 -9.758 1 71.19 81 LEU A CA 1
ATOM 646 C C . LEU A 1 81 ? 6.105 -12.789 -10.969 1 71.19 81 LEU A C 1
ATOM 648 O O . LEU A 1 81 ? 7.219 -12.258 -10.969 1 71.19 81 LEU A O 1
ATOM 652 N N . PHE A 1 82 ? 6.367 -14.023 -11.391 1 55.84 82 PHE A N 1
ATOM 653 C CA . PHE A 1 82 ? 7.219 -14.211 -12.562 1 55.84 82 PHE A CA 1
ATOM 654 C C . PHE A 1 82 ? 6.762 -13.32 -13.711 1 55.84 82 PHE A C 1
ATOM 656 O O . PHE A 1 82 ? 5.602 -12.906 -13.758 1 55.84 82 PHE A O 1
ATOM 663 N N . HIS A 1 83 ? 7.844 -12.688 -14.414 1 50.38 83 HIS A N 1
ATOM 664 C CA . HIS A 1 83 ? 7.562 -11.969 -15.656 1 50.38 83 HIS A CA 1
ATOM 665 C C . HIS A 1 83 ? 6.359 -12.57 -16.375 1 50.38 83 HIS A C 1
ATOM 667 O O . HIS A 1 83 ? 5.664 -11.867 -17.109 1 50.38 83 HIS A O 1
ATOM 673 N N . THR A 1 84 ? 6.324 -13.922 -16.344 1 40.53 84 THR A N 1
ATOM 674 C CA . THR A 1 84 ? 5.164 -14.477 -17.031 1 40.53 84 THR A CA 1
ATOM 675 C C . THR A 1 84 ? 3.922 -14.406 -16.156 1 40.53 84 THR A C 1
ATOM 677 O O . THR A 1 84 ? 4.02 -14.445 -14.93 1 40.53 84 THR A O 1
ATOM 680 N N . GLY A 1 85 ? 2.84 -13.758 -16.297 1 43.22 85 GLY A N 1
ATOM 681 C CA . GLY A 1 85 ? 1.514 -13.617 -15.711 1 43.22 85 GLY A CA 1
ATOM 682 C C . GLY A 1 85 ? 1.221 -14.656 -14.641 1 43.22 85 GLY A C 1
ATOM 683 O O . GLY A 1 85 ? 0.112 -14.703 -14.102 1 43.22 85 GLY A O 1
ATOM 684 N N . LEU A 1 86 ? 1.915 -15.766 -14.711 1 45.31 86 LEU A N 1
ATOM 685 C CA . LEU A 1 86 ? 1.405 -16.859 -13.883 1 45.31 86 LEU A CA 1
ATOM 686 C C . LEU A 1 86 ? 1.817 -16.672 -12.422 1 45.31 86 LEU A C 1
ATOM 688 O O . LEU A 1 86 ? 2.977 -16.359 -12.141 1 45.31 86 LEU A O 1
ATOM 692 N N . ILE A 1 87 ? 0.909 -16.141 -11.742 1 50.16 87 ILE A N 1
ATOM 693 C CA . ILE A 1 87 ? 1.062 -16.219 -10.289 1 50.16 87 ILE A CA 1
ATOM 694 C C . ILE A 1 87 ? 1.29 -17.672 -9.867 1 50.16 87 ILE A C 1
ATOM 696 O O 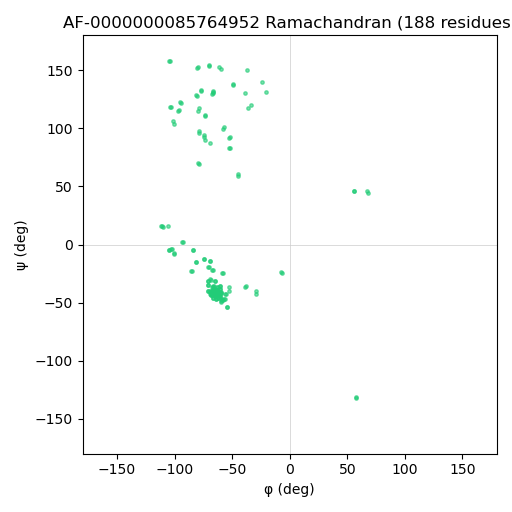. ILE A 1 87 ? 0.506 -18.562 -10.219 1 50.16 87 ILE A O 1
ATOM 700 N N . HIS A 1 88 ? 2.545 -18.219 -9.922 1 50 88 HIS A N 1
ATOM 701 C CA . HIS A 1 88 ? 2.73 -19.562 -9.359 1 50 88 HIS A CA 1
ATOM 702 C C . HIS A 1 88 ? 2.732 -19.516 -7.836 1 50 88 HIS A C 1
ATOM 704 O O . HIS A 1 88 ? 3.422 -18.688 -7.234 1 50 88 HIS A O 1
ATOM 710 N N . PHE A 1 89 ? 1.694 -19.719 -7.277 1 49.78 89 PHE A N 1
ATOM 711 C CA . PHE A 1 89 ? 1.722 -19.844 -5.824 1 49.78 89 PHE A CA 1
ATOM 712 C C . PHE A 1 89 ? 1.656 -21.312 -5.406 1 49.78 89 PHE A C 1
ATOM 714 O O . PHE A 1 89 ? 1.031 -22.125 -6.09 1 49.78 89 PHE A O 1
ATOM 721 N N . ASN A 1 90 ? 2.766 -21.922 -4.938 1 43.09 90 ASN A N 1
ATOM 722 C CA . ASN A 1 90 ? 2.711 -23.281 -4.379 1 43.09 90 ASN A CA 1
ATOM 723 C C . ASN A 1 90 ? 2.055 -23.281 -3 1 43.09 90 ASN A C 1
ATOM 725 O O . ASN A 1 90 ? 2.482 -22.562 -2.1 1 43.09 90 ASN A O 1
ATOM 729 N N . VAL A 1 91 ? 0.768 -23.438 -2.975 1 39.59 91 VAL A N 1
ATOM 730 C CA . VAL A 1 91 ? 0.129 -23.719 -1.69 1 39.59 91 VAL A CA 1
ATOM 731 C C . VAL A 1 91 ? 0.711 -24.984 -1.081 1 39.59 91 VAL A C 1
ATOM 733 O O . VAL A 1 91 ? 0.864 -26 -1.77 1 39.59 91 VAL A O 1
ATOM 736 N N . SER A 1 92 ? 1.629 -24.906 -0.146 1 41.19 92 SER A N 1
ATOM 737 C CA . SER A 1 92 ? 2.057 -26.125 0.538 1 41.19 92 SER A CA 1
ATOM 738 C C . SER A 1 92 ? 0.862 -26.984 0.929 1 41.19 92 SER A C 1
ATOM 740 O O . SER A 1 92 ? 0.082 -26.609 1.808 1 41.19 92 SER A O 1
ATOM 742 N N . GLY A 1 93 ? 0.012 -27.484 0.122 1 34.28 93 GLY A N 1
ATOM 743 C CA . GLY A 1 93 ? -0.806 -28.625 0.498 1 34.28 93 GLY A CA 1
ATOM 744 C C . GLY A 1 93 ? -0.053 -29.656 1.321 1 34.28 93 GLY A C 1
ATOM 745 O O . GLY A 1 93 ? 1.178 -29.719 1.268 1 34.28 93 GLY A O 1
ATOM 746 N N . ARG A 1 94 ? -0.71 -30.188 2.676 1 33.53 94 ARG A N 1
ATOM 747 C CA . ARG A 1 94 ? -0.35 -31.39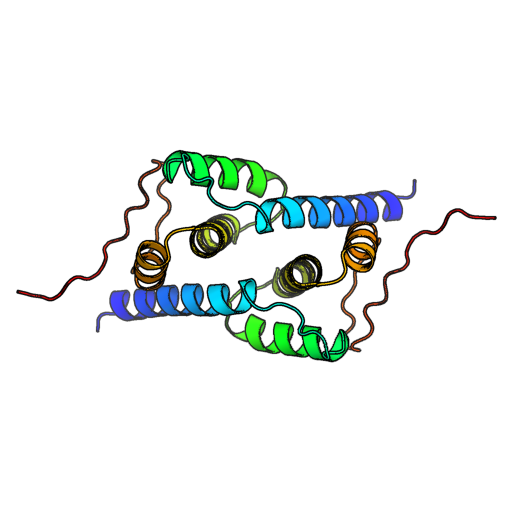1 3.398 1 33.53 94 ARG A CA 1
ATOM 748 C C . ARG A 1 94 ? 0.077 -32.5 2.438 1 33.53 94 ARG A C 1
ATOM 750 O O . ARG A 1 94 ? -0.496 -32.656 1.356 1 33.53 94 ARG A O 1
ATOM 757 N N . GLY A 1 95 ? 1.4 -33.125 2.477 1 28.8 95 GLY A N 1
ATOM 758 C CA . GLY A 1 95 ? 1.875 -34.438 2.15 1 28.8 95 GLY A CA 1
ATOM 759 C C . GLY A 1 95 ? 0.79 -35.5 2.24 1 28.8 95 GLY A C 1
ATOM 760 O O . GLY A 1 95 ? -0.172 -35.344 2.996 1 28.8 95 GLY A O 1
ATOM 761 N N . PRO A 1 96 ? 0.869 -36.469 1.164 1 26.69 96 PRO A N 1
ATOM 762 C CA . PRO A 1 96 ? 0.364 -37.75 1.64 1 26.69 96 PRO A CA 1
ATOM 763 C C . PRO A 1 96 ? 0.915 -38.156 3.012 1 26.69 96 PRO A C 1
ATOM 765 O O . PRO A 1 96 ? 1.992 -37.688 3.398 1 26.69 96 PRO A O 1
ATOM 768 N N . MET B 1 1 ? 12.398 -27.688 9.82 1 49.41 1 MET B N 1
ATOM 769 C CA . MET B 1 1 ? 12.023 -26.547 8.977 1 49.41 1 MET B CA 1
ATOM 770 C C . MET B 1 1 ? 13.25 -25.891 8.367 1 49.41 1 MET B C 1
ATOM 772 O O . MET B 1 1 ? 14.164 -25.484 9.086 1 49.41 1 MET B O 1
ATOM 776 N N . THR B 1 2 ? 13.688 -26.203 7.086 1 59.44 2 THR B N 1
ATOM 777 C CA . THR B 1 2 ? 14.914 -25.766 6.445 1 59.44 2 THR B CA 1
ATOM 778 C C . THR B 1 2 ? 14.953 -24.234 6.352 1 59.44 2 THR B C 1
ATOM 780 O O . THR B 1 2 ? 13.938 -23.578 6.562 1 59.44 2 THR B O 1
ATOM 783 N N . LYS B 1 3 ? 16.156 -23.688 6.359 1 56.78 3 LYS B N 1
ATOM 784 C CA . LYS B 1 3 ? 16.375 -22.25 6.18 1 56.78 3 LYS B CA 1
ATOM 785 C C . LYS B 1 3 ? 15.414 -21.672 5.148 1 56.78 3 LYS B C 1
ATOM 787 O O . LYS B 1 3 ? 14.93 -20.547 5.312 1 56.78 3 LYS B O 1
ATOM 792 N N . LEU B 1 4 ? 15.141 -22.516 4.113 1 57 4 LEU B N 1
ATOM 793 C CA . LEU B 1 4 ? 14.195 -22.125 3.066 1 57 4 LEU B CA 1
ATOM 794 C C . LEU B 1 4 ? 12.789 -21.969 3.631 1 57 4 LEU B C 1
ATOM 796 O O . LEU B 1 4 ? 12.055 -21.062 3.234 1 57 4 LEU B O 1
ATOM 800 N N . ASP B 1 5 ? 12.555 -22.828 4.691 1 61.75 5 ASP B N 1
ATOM 801 C CA . ASP B 1 5 ? 11.25 -22.781 5.34 1 61.75 5 ASP B CA 1
ATOM 802 C C . ASP B 1 5 ? 11.086 -21.5 6.152 1 61.75 5 ASP B C 1
ATOM 804 O O . ASP B 1 5 ? 10.031 -20.859 6.125 1 61.75 5 ASP B O 1
ATOM 808 N N . THR B 1 6 ? 12.242 -21.203 6.781 1 63.5 6 THR B N 1
ATOM 809 C CA . THR B 1 6 ? 12.188 -20.016 7.617 1 63.5 6 THR B CA 1
ATOM 810 C C . THR B 1 6 ? 12.047 -18.75 6.762 1 63.5 6 THR B C 1
ATOM 812 O O . THR B 1 6 ? 11.289 -17.844 7.102 1 63.5 6 THR B O 1
ATOM 815 N N . TYR B 1 7 ? 12.82 -18.781 5.723 1 65.31 7 TYR B N 1
ATOM 816 C CA . TYR B 1 7 ? 12.758 -17.641 4.816 1 65.31 7 TYR B CA 1
ATOM 817 C C . TYR B 1 7 ? 11.367 -17.5 4.211 1 65.31 7 TYR B C 1
ATOM 819 O O . TYR B 1 7 ? 10.828 -16.391 4.133 1 65.31 7 TYR B O 1
ATOM 827 N N . SER B 1 8 ? 10.859 -18.641 3.816 1 66.25 8 SER B N 1
ATOM 828 C CA . SER B 1 8 ? 9.523 -18.641 3.234 1 66.25 8 SER B CA 1
ATOM 829 C C . SER B 1 8 ? 8.477 -18.188 4.254 1 66.25 8 SER B C 1
ATOM 831 O O . SER B 1 8 ? 7.551 -17.453 3.92 1 66.25 8 SER B O 1
ATOM 833 N N . MET B 1 9 ? 8.695 -18.641 5.461 1 70.81 9 MET B N 1
ATOM 834 C CA . MET B 1 9 ? 7.766 -18.25 6.516 1 70.81 9 MET B CA 1
ATOM 835 C C . MET B 1 9 ? 7.855 -16.75 6.793 1 70.81 9 MET B C 1
ATOM 837 O O . MET B 1 9 ? 6.844 -16.109 7.078 1 70.81 9 MET B O 1
ATOM 841 N N . GLY B 1 10 ? 9.078 -16.297 6.676 1 74.19 10 GLY B N 1
ATOM 842 C CA . GLY B 1 10 ? 9.258 -14.867 6.848 1 74.19 10 GLY B CA 1
ATOM 843 C C . GLY B 1 10 ? 8.547 -14.047 5.789 1 74.19 10 GLY B C 1
ATOM 844 O O . GLY B 1 10 ? 7.91 -13.039 6.102 1 74.19 10 GLY B O 1
ATOM 845 N N . LYS B 1 11 ? 8.633 -14.609 4.617 1 76.06 11 LYS B N 1
ATOM 846 C CA . LYS B 1 11 ? 7.98 -13.906 3.516 1 76.06 11 LYS B CA 1
ATOM 847 C C . LYS B 1 11 ? 6.461 -13.945 3.664 1 76.06 11 LYS B C 1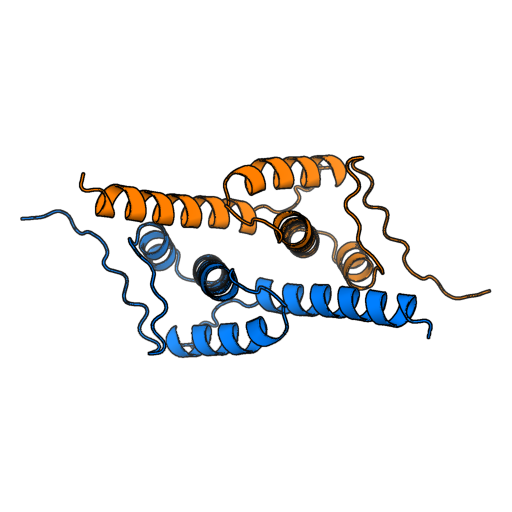
ATOM 849 O O . LYS B 1 11 ? 5.781 -12.953 3.398 1 76.06 11 LYS B O 1
ATOM 854 N N . VAL B 1 12 ? 5.961 -15.07 4.066 1 74.81 12 VAL B N 1
ATOM 855 C CA . VAL B 1 12 ? 4.527 -15.234 4.285 1 74.81 12 VAL B CA 1
ATOM 856 C C . VAL B 1 12 ? 4.066 -14.281 5.391 1 74.81 12 VAL B C 1
ATOM 858 O O . VAL B 1 12 ? 3.035 -13.617 5.254 1 74.81 12 VAL B O 1
ATOM 861 N N . MET B 1 13 ? 4.848 -14.18 6.414 1 84.44 13 MET B N 1
ATOM 862 C CA . MET B 1 13 ? 4.504 -13.305 7.531 1 84.44 13 MET B CA 1
ATOM 863 C C . MET B 1 13 ? 4.512 -11.844 7.102 1 84.44 13 MET B C 1
ATOM 865 O O . MET B 1 13 ? 3.656 -11.062 7.523 1 84.44 13 MET B O 1
ATOM 869 N N . ARG B 1 14 ? 5.484 -11.586 6.285 1 88.94 14 ARG B N 1
ATOM 870 C CA . ARG B 1 14 ? 5.555 -10.211 5.793 1 88.94 14 ARG B CA 1
ATOM 871 C C . ARG B 1 14 ? 4.332 -9.867 4.953 1 88.94 14 ARG B C 1
ATOM 873 O O . ARG B 1 14 ? 3.771 -8.773 5.078 1 88.94 14 ARG B O 1
ATOM 880 N N . LEU B 1 15 ? 3.93 -10.797 4.113 1 90 15 LEU B N 1
ATOM 881 C CA . LEU B 1 15 ? 2.764 -10.586 3.266 1 90 15 LEU B CA 1
ATOM 882 C C . LEU B 1 15 ? 1.507 -10.383 4.105 1 90 15 LEU B C 1
ATOM 884 O O . LEU B 1 15 ? 0.701 -9.492 3.824 1 90 15 LEU B O 1
ATOM 888 N N . ILE B 1 16 ? 1.382 -11.164 5.129 1 91.69 16 ILE B N 1
ATOM 889 C CA . ILE B 1 16 ? 0.224 -11.07 6.008 1 91.69 16 ILE B CA 1
ATOM 890 C C . ILE B 1 16 ? 0.249 -9.734 6.746 1 91.69 16 ILE B C 1
ATOM 892 O O . ILE B 1 16 ? -0.771 -9.039 6.832 1 91.69 16 ILE B O 1
ATOM 896 N N . LYS B 1 17 ? 1.36 -9.414 7.25 1 94.94 17 LYS B N 1
ATOM 897 C CA . LYS B 1 17 ? 1.494 -8.164 7.984 1 94.94 17 LYS B CA 1
ATOM 898 C C . LYS B 1 17 ? 1.203 -6.965 7.082 1 94.94 17 LYS B C 1
ATOM 900 O O . LYS B 1 17 ? 0.497 -6.035 7.484 1 94.94 17 LYS B O 1
ATOM 905 N N . ARG B 1 18 ? 1.725 -7.043 5.883 1 95.69 18 ARG B N 1
ATOM 906 C CA . ARG B 1 18 ? 1.479 -5.953 4.941 1 95.69 18 ARG B CA 1
ATOM 907 C C . ARG B 1 18 ? 0.018 -5.926 4.508 1 95.69 18 ARG B C 1
ATOM 909 O O . ARG B 1 18 ? -0.537 -4.855 4.246 1 95.69 18 ARG B O 1
ATOM 916 N N . PHE B 1 19 ? -0.599 -7.062 4.492 1 95.25 19 PHE B N 1
ATOM 917 C CA . PHE B 1 19 ? -2.029 -7.102 4.211 1 95.25 19 PHE B CA 1
ATOM 918 C C . PHE B 1 19 ? -2.814 -6.379 5.297 1 95.25 19 PHE B C 1
ATOM 920 O O . PHE B 1 19 ? -3.695 -5.566 5 1 95.25 19 PHE B O 1
ATOM 927 N N . VAL B 1 20 ? -2.525 -6.645 6.527 1 96.5 20 VAL B N 1
ATOM 928 C CA . VAL B 1 20 ? -3.182 -6 7.66 1 96.5 20 VAL B CA 1
ATOM 929 C C . VAL B 1 20 ? -2.945 -4.492 7.605 1 96.5 20 VAL B C 1
ATOM 931 O O . VAL B 1 20 ? -3.877 -3.705 7.773 1 96.5 20 VAL B O 1
ATOM 934 N N . PHE B 1 21 ? -1.726 -4.086 7.332 1 97.56 21 PHE B N 1
ATOM 935 C CA . PHE B 1 21 ? -1.363 -2.68 7.211 1 97.56 21 PHE B CA 1
ATOM 936 C C . PHE B 1 21 ? -2.186 -1.998 6.125 1 97.56 21 PHE B C 1
ATOM 938 O O . PHE B 1 21 ? -2.764 -0.933 6.352 1 97.56 21 PHE B O 1
ATOM 945 N N . ASN B 1 22 ? -2.254 -2.662 4.957 1 97.06 22 ASN B N 1
ATOM 946 C CA . ASN B 1 22 ? -2.893 -2.057 3.793 1 97.06 22 ASN B CA 1
ATOM 947 C C . ASN B 1 22 ? -4.414 -2.049 3.93 1 97.06 22 ASN B C 1
ATOM 949 O O . ASN B 1 22 ? -5.102 -1.331 3.201 1 97.06 22 ASN B O 1
ATOM 953 N N . LYS B 1 23 ? -4.949 -2.768 4.879 1 95.56 23 LYS B N 1
ATOM 954 C CA . LYS B 1 23 ? -6.395 -2.826 5.07 1 95.56 23 LYS B CA 1
ATOM 955 C C . LYS B 1 23 ? -6.836 -1.923 6.219 1 95.56 23 LYS B C 1
ATOM 957 O O . LYS B 1 23 ? -8.031 -1.74 6.449 1 95.56 23 LYS B O 1
ATOM 962 N N . ARG B 1 24 ? -5.938 -1.404 6.898 1 95.62 24 ARG B N 1
ATOM 963 C CA . ARG B 1 24 ? -6.277 -0.572 8.047 1 95.62 24 ARG B CA 1
ATOM 964 C C . ARG B 1 24 ? -6.812 0.785 7.602 1 95.62 24 ARG B C 1
ATOM 966 O O . ARG B 1 24 ? -6.066 1.605 7.066 1 95.62 24 ARG B O 1
ATOM 973 N N . ASP B 1 25 ? -8 0.975 7.816 1 95.69 25 ASP B N 1
ATOM 974 C CA . ASP B 1 25 ? -8.633 2.262 7.531 1 95.69 25 ASP B CA 1
ATOM 975 C C . ASP B 1 25 ? -8.883 3.049 8.812 1 95.69 25 ASP B C 1
ATOM 977 O O . ASP B 1 25 ? -8.984 2.467 9.898 1 95.69 25 ASP B O 1
ATOM 981 N N . GLN B 1 26 ? -9 4.379 8.594 1 94.06 26 GLN B N 1
ATOM 982 C CA . GLN B 1 26 ? -9.336 5.203 9.75 1 94.06 26 GLN B CA 1
ATOM 983 C C . GLN B 1 26 ? -10.742 4.906 10.25 1 94.06 26 GLN B C 1
ATOM 985 O O . GLN B 1 26 ? -11.695 4.859 9.461 1 94.06 26 GLN B O 1
ATOM 990 N N . GLN B 1 27 ? -10.836 4.684 11.531 1 94.31 27 GLN B N 1
ATOM 991 C CA . GLN B 1 27 ? -12.133 4.418 12.141 1 94.31 27 GLN B CA 1
ATOM 992 C C . GLN B 1 27 ? -12.906 5.715 12.383 1 94.31 27 GLN B C 1
ATOM 994 O O . GLN B 1 27 ? -12.305 6.781 12.516 1 94.31 27 GLN B O 1
ATOM 999 N N . ALA B 1 28 ? -14.25 5.762 12.406 1 89.62 28 ALA B N 1
ATOM 1000 C CA . ALA B 1 28 ? -15.133 6.922 12.484 1 89.62 28 ALA B CA 1
ATOM 1001 C C . ALA B 1 28 ? -14.758 7.82 13.664 1 89.62 28 ALA B C 1
ATOM 1003 O O . ALA B 1 28 ? -14.711 9.047 13.523 1 89.62 28 ALA B O 1
ATOM 1004 N N . GLU B 1 29 ? -14.32 7.289 14.844 1 89.81 29 GLU B N 1
ATOM 1005 C CA . GLU B 1 29 ? -14.047 8.086 16.031 1 89.81 29 GLU B CA 1
ATOM 1006 C C . GLU B 1 29 ? -12.555 8.156 16.328 1 89.81 29 GLU B C 1
ATOM 1008 O O . GLU B 1 29 ? -12.133 8.727 17.328 1 89.81 29 GLU B O 1
ATOM 1013 N N . GLU B 1 30 ? -11.914 7.793 15.359 1 91.06 30 GLU B N 1
ATOM 1014 C CA . GLU B 1 30 ? -10.469 7.82 15.539 1 91.06 30 GLU B CA 1
ATOM 1015 C C . GLU B 1 30 ? -9.875 9.125 15.016 1 91.06 30 GLU B C 1
ATOM 1017 O O . GLU B 1 30 ? -10.117 9.508 13.867 1 91.06 30 GLU B O 1
ATOM 1022 N N . ILE B 1 31 ? -9.219 9.781 15.93 1 85.81 31 ILE B N 1
ATOM 1023 C CA . ILE B 1 31 ? -8.547 10.992 15.477 1 85.81 31 ILE B CA 1
ATOM 1024 C C . ILE B 1 31 ? -7.367 10.617 14.578 1 85.81 31 ILE B C 1
ATOM 1026 O O . ILE B 1 31 ? -6.809 9.523 14.695 1 85.81 31 ILE B O 1
ATOM 1030 N N . VAL B 1 32 ? -6.957 11.445 13.711 1 85.5 32 VAL B N 1
ATOM 1031 C CA . VAL B 1 32 ? -5.938 11.195 12.695 1 85.5 32 VAL B CA 1
ATOM 1032 C C . VAL B 1 32 ? -4.617 10.836 13.367 1 85.5 32 VAL B C 1
ATOM 1034 O O . VAL B 1 32 ? -3.906 9.938 12.914 1 85.5 32 VAL B O 1
ATOM 1037 N N . ASP B 1 33 ? -4.332 11.523 14.5 1 84.94 33 ASP B N 1
ATOM 1038 C CA . ASP B 1 33 ? -3.076 11.258 15.195 1 84.94 33 ASP B CA 1
ATOM 1039 C C . ASP B 1 33 ? -3.014 9.812 15.68 1 84.94 33 ASP B C 1
ATOM 1041 O O . ASP B 1 33 ? -1.973 9.156 15.57 1 84.94 33 ASP B O 1
ATOM 1045 N N . ALA B 1 34 ? -4.062 9.367 16.203 1 89.56 34 ALA B N 1
ATOM 1046 C CA . ALA B 1 34 ? -4.121 7.988 16.688 1 89.56 34 ALA B CA 1
ATOM 1047 C C . ALA B 1 34 ? -4.039 7.004 15.523 1 89.56 34 ALA B C 1
ATOM 1049 O O . ALA B 1 34 ? -3.377 5.969 15.625 1 89.56 34 ALA B O 1
ATOM 1050 N N . TYR B 1 35 ? -4.684 7.387 14.508 1 92.5 35 TYR B N 1
ATOM 1051 C CA . TYR B 1 35 ? -4.66 6.562 13.305 1 92.5 35 TYR B CA 1
ATOM 1052 C C . TYR B 1 35 ? -3.24 6.422 12.766 1 92.5 35 TYR B C 1
ATOM 1054 O O . TYR B 1 35 ? -2.773 5.309 12.508 1 92.5 35 TYR B O 1
ATOM 1062 N N . VAL B 1 36 ? -2.492 7.461 12.719 1 91 36 VAL B N 1
ATOM 1063 C CA . VAL B 1 36 ? -1.122 7.469 12.211 1 91 36 VAL B CA 1
ATOM 1064 C C . VAL B 1 36 ? -0.22 6.672 13.156 1 91 36 VAL B C 1
ATOM 1066 O O . VAL B 1 36 ? 0.641 5.914 12.703 1 91 36 VAL B O 1
ATOM 1069 N N . ALA B 1 37 ? -0.457 6.891 14.422 1 92.62 37 ALA B N 1
ATOM 1070 C CA . ALA B 1 37 ? 0.33 6.137 15.391 1 92.62 37 ALA B CA 1
ATOM 1071 C C . ALA B 1 37 ? 0.127 4.633 15.211 1 92.62 37 ALA B C 1
ATOM 1073 O O . ALA B 1 37 ? 1.084 3.859 15.281 1 92.62 37 ALA B O 1
ATOM 1074 N N . ASN B 1 38 ? -1.098 4.277 14.992 1 94.44 38 ASN B N 1
ATOM 1075 C CA . ASN B 1 38 ? -1.404 2.867 14.773 1 94.44 38 ASN B CA 1
ATOM 1076 C C . ASN B 1 38 ? -0.778 2.352 13.477 1 94.44 38 ASN B C 1
ATOM 1078 O O . ASN B 1 38 ? -0.273 1.228 13.438 1 94.44 38 ASN B O 1
ATOM 1082 N N . LEU B 1 39 ? -0.792 3.146 12.453 1 95.62 39 LEU B N 1
ATOM 1083 C CA . LEU B 1 39 ? -0.141 2.768 11.203 1 95.62 39 LEU B CA 1
ATOM 1084 C C . LEU B 1 39 ? 1.359 2.586 11.406 1 95.62 39 LEU B C 1
ATOM 1086 O O . LEU B 1 39 ? 1.96 1.669 10.844 1 95.62 39 LEU B O 1
ATOM 1090 N N . ARG B 1 40 ? 1.944 3.441 12.266 1 94.5 40 ARG B N 1
ATOM 1091 C CA . ARG B 1 40 ? 3.371 3.316 12.547 1 94.5 40 ARG B CA 1
ATOM 1092 C C . ARG B 1 40 ? 3.674 2.006 13.266 1 94.5 40 ARG B C 1
ATOM 1094 O O . ARG B 1 40 ? 4.684 1.357 12.984 1 94.5 40 ARG B O 1
ATOM 1101 N N . VAL B 1 41 ? 2.846 1.678 14.148 1 96.44 41 VAL B N 1
ATOM 1102 C CA . VAL B 1 41 ? 3.02 0.428 14.875 1 96.44 41 VAL B CA 1
ATOM 1103 C C . VAL B 1 41 ? 2.943 -0.752 13.914 1 96.44 41 VAL B C 1
ATOM 1105 O O . VAL B 1 41 ? 3.797 -1.641 13.938 1 96.44 41 VAL B O 1
ATOM 1108 N N . LEU B 1 42 ? 2.014 -0.741 13.086 1 96.44 42 LEU B N 1
ATOM 1109 C CA . LEU B 1 42 ? 1.847 -1.813 12.109 1 96.44 42 LEU B CA 1
ATOM 1110 C C . LEU B 1 42 ? 3.027 -1.863 11.148 1 96.44 42 LEU B C 1
ATOM 1112 O O . LEU B 1 42 ? 3.514 -2.945 10.812 1 96.44 42 LEU B O 1
ATOM 1116 N N . ALA B 1 43 ? 3.506 -0.727 10.711 1 96.5 43 ALA B N 1
ATOM 1117 C CA . ALA B 1 43 ? 4.547 -0.625 9.695 1 96.5 43 ALA B CA 1
ATOM 1118 C C . ALA B 1 43 ? 5.875 -1.167 10.211 1 96.5 43 ALA B C 1
ATOM 1120 O O . ALA B 1 43 ? 6.754 -1.531 9.422 1 96.5 43 ALA B O 1
ATOM 1121 N N . LYS B 1 44 ? 6.066 -1.22 11.523 1 95.44 44 LYS B N 1
ATOM 1122 C CA . LYS B 1 44 ? 7.316 -1.674 12.125 1 95.44 44 LYS B CA 1
ATOM 1123 C C . LYS B 1 44 ? 7.652 -3.096 11.688 1 95.44 44 LYS B C 1
ATOM 1125 O O . LYS B 1 44 ? 8.828 -3.467 11.609 1 95.44 44 LYS B O 1
ATOM 1130 N N . THR B 1 45 ? 6.652 -3.889 11.297 1 93.81 45 THR B N 1
ATOM 1131 C CA . THR B 1 45 ? 6.879 -5.301 11.008 1 93.81 45 THR B CA 1
ATOM 1132 C C . THR B 1 45 ? 6.711 -5.578 9.516 1 93.81 45 THR B C 1
ATOM 1134 O O . THR B 1 45 ? 6.637 -6.738 9.102 1 93.81 45 THR B O 1
ATOM 1137 N N . CYS B 1 46 ? 6.719 -4.586 8.719 1 95.94 46 CYS B N 1
ATOM 1138 C CA . CYS B 1 46 ? 6.414 -4.758 7.305 1 95.94 46 CYS B CA 1
ATOM 1139 C C . CYS B 1 46 ? 7.68 -4.684 6.457 1 95.94 46 CYS B C 1
ATOM 1141 O O . CYS B 1 46 ? 7.625 -4.836 5.238 1 95.94 46 CYS B O 1
ATOM 1143 N N . SER B 1 47 ? 8.836 -4.391 7.031 1 94.81 47 SER B N 1
ATOM 1144 C CA . SER B 1 47 ? 10.117 -4.328 6.336 1 94.81 47 SER B CA 1
ATOM 1145 C C . SER B 1 47 ? 10.07 -3.352 5.164 1 94.81 47 SER B C 1
ATOM 1147 O O . SER B 1 47 ? 10.516 -3.67 4.062 1 94.81 47 SER B O 1
ATOM 1149 N N . PHE B 1 48 ? 9.523 -2.166 5.344 1 96.31 48 PHE B N 1
ATOM 1150 C CA . PHE B 1 48 ? 9.375 -1.168 4.289 1 96.31 48 PHE B CA 1
ATOM 1151 C C . PHE B 1 48 ? 10.68 -0.4 4.09 1 96.31 48 PHE B C 1
ATOM 1153 O O . PHE B 1 48 ? 10.852 0.283 3.076 1 96.31 48 PHE B O 1
ATOM 1160 N N . GLY B 1 49 ? 11.594 -0.528 5.059 1 94.56 49 GLY B N 1
ATOM 1161 C CA . GLY B 1 49 ? 12.867 0.165 4.93 1 94.56 49 GLY B CA 1
ATOM 1162 C C . GLY B 1 49 ? 12.719 1.666 4.77 1 94.56 49 GLY B C 1
ATOM 1163 O O . GLY B 1 49 ? 12.008 2.309 5.547 1 94.56 49 GLY B O 1
ATOM 1164 N N . ASP B 1 50 ? 13.406 2.244 3.785 1 94.19 50 ASP B N 1
ATOM 1165 C CA . ASP B 1 50 ? 13.453 3.689 3.584 1 94.19 50 ASP B CA 1
ATOM 1166 C C . ASP B 1 50 ? 12.102 4.223 3.119 1 94.19 50 ASP B C 1
ATOM 1168 O O . ASP B 1 50 ? 11.852 5.43 3.174 1 94.19 50 ASP B O 1
ATOM 1172 N N . LEU B 1 51 ? 11.195 3.357 2.688 1 95.06 51 LEU B N 1
ATOM 1173 C CA . LEU B 1 51 ? 9.906 3.795 2.172 1 95.06 51 LEU B CA 1
ATOM 1174 C C . LEU B 1 51 ? 8.852 3.807 3.277 1 95.06 51 LEU B C 1
ATOM 1176 O O . LEU B 1 51 ? 7.711 4.203 3.047 1 95.06 51 LEU B O 1
ATOM 1180 N N . LYS B 1 52 ? 9.258 3.48 4.461 1 95.31 52 LYS B N 1
ATOM 1181 C CA . LYS B 1 52 ? 8.305 3.299 5.551 1 95.31 52 LYS B CA 1
ATOM 1182 C C . LYS B 1 52 ? 7.426 4.535 5.727 1 95.31 52 LYS B C 1
ATOM 1184 O O . LYS B 1 52 ? 6.195 4.441 5.695 1 95.31 52 LYS B O 1
ATOM 1189 N N . GLU B 1 53 ? 8.062 5.66 5.883 1 91.81 53 GLU B N 1
ATOM 1190 C CA . GLU B 1 53 ? 7.305 6.879 6.141 1 91.81 53 GLU B CA 1
ATOM 1191 C C . GLU B 1 53 ? 6.395 7.223 4.965 1 91.81 53 GLU B C 1
ATOM 1193 O O . GLU B 1 53 ? 5.242 7.617 5.16 1 91.81 53 GLU B O 1
ATOM 1198 N N . SER B 1 54 ? 6.887 7.035 3.787 1 92.06 54 SER B N 1
ATOM 1199 C CA . SER B 1 54 ? 6.078 7.371 2.619 1 92.06 54 SER B CA 1
ATOM 1200 C C . SER B 1 54 ? 4.926 6.387 2.441 1 92.06 54 SER B C 1
ATOM 1202 O O . SER B 1 54 ? 3.838 6.77 2.002 1 92.06 54 SER B O 1
ATOM 1204 N N . LEU B 1 55 ? 5.094 5.141 2.752 1 95.88 55 LEU B N 1
ATOM 1205 C CA . LEU B 1 55 ? 4.031 4.145 2.639 1 95.88 55 LEU B CA 1
ATOM 1206 C C . LEU B 1 55 ? 2.969 4.359 3.711 1 95.88 55 LEU B C 1
ATOM 1208 O O . LEU B 1 55 ? 1.786 4.105 3.477 1 95.88 55 LEU B O 1
ATOM 1212 N N . ILE B 1 56 ? 3.391 4.848 4.828 1 95.12 56 ILE B N 1
ATOM 1213 C CA . ILE B 1 56 ? 2.432 5.223 5.859 1 95.12 56 ILE B CA 1
ATOM 1214 C C . ILE B 1 56 ? 1.562 6.375 5.367 1 95.12 56 ILE B C 1
ATOM 1216 O O . ILE B 1 56 ? 0.344 6.371 5.562 1 95.12 56 ILE B O 1
ATOM 1220 N N . LYS B 1 57 ? 2.189 7.32 4.734 1 92.12 57 LYS B N 1
ATOM 1221 C CA . LYS B 1 57 ? 1.443 8.438 4.156 1 92.12 57 LYS B CA 1
ATOM 1222 C C . LYS B 1 57 ? 0.447 7.945 3.109 1 92.12 57 LYS B C 1
ATOM 1224 O O . LYS B 1 57 ? -0.696 8.406 3.066 1 92.12 57 LYS B O 1
ATOM 1229 N N . ASP B 1 58 ? 0.885 6.977 2.303 1 94.5 58 ASP B N 1
ATOM 1230 C CA . ASP B 1 58 ? -0.014 6.395 1.31 1 94.5 58 ASP B CA 1
ATOM 1231 C C . ASP B 1 58 ? -1.239 5.773 1.977 1 94.5 58 ASP B C 1
ATOM 1233 O O . ASP B 1 58 ? -2.371 6 1.541 1 94.5 58 ASP B O 1
ATOM 1237 N N . ARG B 1 59 ? -0.962 5.016 3.012 1 95.25 59 ARG B N 1
ATOM 1238 C CA . ARG B 1 59 ? -2.051 4.336 3.703 1 95.25 59 ARG B CA 1
ATOM 1239 C C . ARG B 1 59 ? -2.988 5.336 4.371 1 95.25 59 ARG B C 1
ATOM 1241 O O . ARG B 1 59 ? -4.207 5.152 4.367 1 95.25 59 ARG B O 1
ATOM 1248 N N . LEU B 1 60 ? -2.461 6.355 4.934 1 93.06 60 LEU B N 1
ATOM 1249 C CA . LEU B 1 60 ? -3.24 7.414 5.559 1 93.06 60 LEU B CA 1
ATOM 1250 C C . LEU B 1 60 ? -4.23 8.023 4.57 1 93.06 60 LEU B C 1
ATOM 1252 O O . LEU B 1 60 ? -5.41 8.18 4.887 1 93.06 60 LEU B O 1
ATOM 1256 N N . VAL B 1 61 ? -3.795 8.328 3.398 1 92.06 61 VAL B N 1
ATOM 1257 C CA . VAL B 1 61 ? -4.617 8.969 2.381 1 92.06 61 VAL B CA 1
ATOM 1258 C C . VAL B 1 61 ? -5.695 8 1.899 1 92.06 61 VAL B C 1
ATOM 1260 O O . VAL B 1 61 ? -6.867 8.367 1.798 1 92.06 61 VAL B O 1
ATOM 1263 N N . VAL B 1 62 ? -5.301 6.77 1.68 1 94.81 62 VAL B N 1
ATOM 1264 C CA . VAL B 1 62 ? -6.223 5.758 1.176 1 94.81 62 VAL B CA 1
ATOM 1265 C C . VAL B 1 62 ? -7.281 5.449 2.234 1 94.81 62 VAL B C 1
ATOM 1267 O O . VAL B 1 62 ? -8.453 5.258 1.911 1 94.81 62 VAL B O 1
ATOM 1270 N N . GLY B 1 63 ? -6.844 5.375 3.436 1 94.75 63 GLY B N 1
ATOM 1271 C CA . GLY B 1 63 ? -7.699 4.93 4.523 1 94.75 63 GLY B CA 1
ATOM 1272 C C . GLY B 1 63 ? -8.562 6.035 5.098 1 94.75 63 GLY B C 1
ATOM 1273 O O . GLY B 1 63 ? -9.398 5.785 5.969 1 94.75 63 GLY B O 1
ATOM 1274 N N . LYS B 1 64 ? -8.344 7.18 4.625 1 90.62 64 LYS B N 1
ATOM 1275 C CA . LYS B 1 64 ? -9.164 8.289 5.09 1 90.62 64 LYS B CA 1
ATOM 1276 C C . LYS B 1 64 ? -10.617 8.125 4.645 1 90.62 64 LYS B C 1
ATOM 1278 O O . LYS B 1 64 ? -10.883 7.844 3.477 1 90.62 64 LYS B O 1
ATOM 1283 N N . ASN B 1 65 ? -11.539 8.266 5.496 1 83.38 65 ASN B N 1
ATOM 1284 C CA . ASN B 1 65 ? -12.953 8.023 5.238 1 83.38 65 ASN B CA 1
ATOM 1285 C C . ASN B 1 65 ? -13.633 9.242 4.625 1 83.38 65 ASN B C 1
ATOM 1287 O O . ASN B 1 65 ? -14.672 9.109 3.969 1 83.38 65 ASN B O 1
ATOM 1291 N N . ASP B 1 66 ? -13.062 10.43 4.832 1 86.06 66 ASP B N 1
ATOM 1292 C CA . ASP B 1 66 ? -13.672 11.664 4.344 1 86.06 66 ASP B CA 1
ATOM 1293 C C . ASP B 1 66 ? -13.07 12.078 3.004 1 86.06 66 ASP B C 1
ATOM 1295 O O . ASP B 1 66 ? -11.898 12.477 2.938 1 86.06 66 ASP B O 1
ATOM 1299 N N . PRO B 1 67 ? -13.969 12.055 1.948 1 87.38 67 PRO B N 1
ATOM 1300 C CA . PRO B 1 67 ? -13.445 12.367 0.616 1 87.38 67 PRO B CA 1
ATOM 1301 C C . PRO B 1 67 ? -12.852 13.773 0.53 1 87.38 67 PRO B C 1
ATOM 1303 O O . PRO B 1 67 ? -11.891 14 -0.206 1 87.38 67 PRO B O 1
ATOM 1306 N N . ALA B 1 68 ? -13.43 14.727 1.221 1 83.19 68 ALA B N 1
ATOM 1307 C CA . ALA B 1 68 ? -12.922 16.094 1.192 1 83.19 68 ALA B CA 1
ATOM 1308 C C . ALA B 1 68 ? -11.523 16.188 1.798 1 83.19 68 ALA B C 1
ATOM 1310 O O . ALA B 1 68 ? -10.633 16.828 1.239 1 83.19 68 ALA B O 1
ATOM 1311 N N . THR B 1 69 ? -11.422 15.531 2.873 1 83.62 69 THR B N 1
ATOM 1312 C CA . THR B 1 69 ? -10.117 15.508 3.525 1 83.62 69 THR B CA 1
ATOM 1313 C C . THR B 1 69 ? -9.094 14.766 2.67 1 83.62 69 THR B C 1
ATOM 1315 O O . THR B 1 69 ? -7.945 15.188 2.555 1 83.62 69 THR B O 1
ATOM 1318 N N . ARG B 1 70 ? -9.492 13.695 2.062 1 87.56 70 ARG B N 1
ATOM 1319 C CA . ARG B 1 70 ? -8.617 12.938 1.177 1 87.56 70 ARG B CA 1
ATOM 1320 C C . ARG B 1 70 ? -8.125 13.805 0.02 1 87.56 70 ARG B C 1
ATOM 1322 O O . ARG B 1 70 ? -6.934 13.82 -0.289 1 87.56 70 ARG B O 1
ATOM 1329 N N . LYS B 1 71 ? -9.008 14.461 -0.605 1 86.38 71 LYS B N 1
ATOM 1330 C CA . LYS B 1 71 ? -8.664 15.352 -1.709 1 86.38 71 LYS B CA 1
ATOM 1331 C C . LYS B 1 71 ? -7.637 16.391 -1.273 1 86.38 71 LYS B C 1
ATOM 1333 O O . LYS B 1 71 ? -6.691 16.688 -2.008 1 86.38 71 LYS B O 1
ATOM 1338 N N . THR B 1 72 ? -7.852 16.922 -0.087 1 82.5 72 THR B N 1
ATOM 1339 C CA . THR B 1 72 ? -6.941 17.922 0.459 1 82.5 72 THR B CA 1
ATOM 1340 C C . THR B 1 72 ? -5.555 17.312 0.69 1 82.5 72 THR B C 1
ATOM 1342 O O . THR B 1 72 ? -4.543 17.938 0.373 1 82.5 72 THR B O 1
ATOM 1345 N N . LEU B 1 73 ? -5.559 16.125 1.149 1 83.56 73 LEU B N 1
ATOM 1346 C CA . LEU B 1 73 ? -4.289 15.461 1.425 1 83.56 73 LEU B CA 1
ATOM 1347 C C . LEU B 1 73 ? -3.533 15.18 0.132 1 83.56 73 LEU B C 1
ATOM 1349 O O . LEU B 1 73 ? -2.305 15.281 0.092 1 83.56 73 LEU B O 1
ATOM 1353 N N . LEU B 1 74 ? -4.266 14.844 -0.921 1 86.25 74 LEU B N 1
ATOM 1354 C CA . LEU B 1 74 ? -3.662 14.516 -2.209 1 86.25 74 LEU B CA 1
ATOM 1355 C C . LEU B 1 74 ? -3.072 15.758 -2.863 1 86.25 74 LEU B C 1
ATOM 1357 O O . LEU B 1 74 ? -2.189 15.656 -3.719 1 86.25 74 LEU B O 1
ATOM 1361 N N . GLN B 1 75 ? -3.551 16.844 -2.371 1 79.44 75 GLN B N 1
ATOM 1362 C CA . GLN B 1 75 ? -3.117 18.109 -2.979 1 79.44 75 GLN B CA 1
ATOM 1363 C C . GLN B 1 75 ? -2.082 18.812 -2.107 1 79.44 75 GLN B C 1
ATOM 1365 O O . GLN B 1 75 ? -1.597 19.891 -2.459 1 79.44 75 GLN B O 1
ATOM 1370 N N . THR B 1 76 ? -1.872 18.188 -0.977 1 71.81 76 THR B N 1
ATOM 1371 C CA . THR B 1 76 ? -0.965 18.828 -0.036 1 71.81 76 THR B CA 1
ATOM 1372 C C . THR B 1 76 ? 0.487 18.641 -0.461 1 71.81 76 THR B C 1
ATOM 1374 O O . THR B 1 76 ? 0.892 17.516 -0.803 1 71.81 76 THR B O 1
ATOM 1377 N N . ARG B 1 77 ? 1.111 19.859 -0.382 1 66.25 77 ARG B N 1
ATOM 1378 C CA . ARG B 1 77 ? 2.543 19.844 -0.665 1 66.25 77 ARG B CA 1
ATOM 1379 C C . ARG B 1 77 ? 3.34 19.391 0.556 1 66.25 77 ARG B C 1
ATOM 1381 O O . ARG B 1 77 ? 3.113 19.875 1.664 1 66.25 77 ARG B O 1
ATOM 1388 N N . ASN B 1 78 ? 4.176 18.453 0.439 1 67.94 78 ASN B N 1
ATOM 1389 C CA . ASN B 1 78 ? 5.082 18.047 1.511 1 67.94 78 ASN B CA 1
ATOM 1390 C C . ASN B 1 78 ? 4.328 17.422 2.676 1 67.94 78 ASN B C 1
ATOM 1392 O O . ASN B 1 78 ? 4.422 17.891 3.812 1 67.94 78 ASN B O 1
ATOM 1396 N N . LEU B 1 79 ? 3.404 16.562 2.41 1 72.25 79 LEU B N 1
ATOM 1397 C CA . LEU B 1 79 ? 2.766 15.82 3.492 1 72.25 79 LEU B CA 1
ATOM 1398 C C . LEU B 1 79 ? 3.811 15.156 4.383 1 72.25 79 LEU B C 1
ATOM 1400 O O . LEU B 1 79 ? 4.547 14.273 3.93 1 72.25 79 LEU B O 1
ATOM 1404 N N . THR B 1 80 ? 4.207 15.883 5.461 1 72.06 80 THR B N 1
ATOM 1405 C CA . THR B 1 80 ? 5.164 15.328 6.41 1 72.06 80 THR B CA 1
ATOM 1406 C C . THR B 1 80 ? 4.461 14.875 7.688 1 72.06 80 THR B C 1
ATOM 1408 O O . THR B 1 80 ? 3.611 15.594 8.219 1 72.06 80 THR B O 1
ATOM 1411 N N . LEU B 1 81 ? 4.566 13.562 7.949 1 71.56 81 LEU B N 1
ATOM 1412 C CA . LEU B 1 81 ? 4.031 13.016 9.188 1 71.56 81 LEU B CA 1
ATOM 1413 C C . LEU B 1 81 ? 4.98 13.273 10.352 1 71.56 81 LEU B C 1
ATOM 1415 O O . LEU B 1 81 ? 6.156 12.906 10.297 1 71.56 81 LEU B O 1
ATOM 1419 N N . PHE B 1 82 ? 5.098 14.539 10.773 1 56.06 82 PHE B N 1
ATOM 1420 C CA . PHE B 1 82 ? 5.977 14.828 11.898 1 56.06 82 PHE B CA 1
ATOM 1421 C C . PHE B 1 82 ? 5.688 13.883 13.062 1 56.06 82 PHE B C 1
ATOM 1423 O O . PHE B 1 82 ? 4.586 13.336 13.164 1 56.06 82 PHE B O 1
ATOM 1430 N N . HIS B 1 83 ? 6.871 13.391 13.719 1 50.41 83 HIS B N 1
ATOM 1431 C CA . HIS B 1 83 ? 6.742 12.648 14.969 1 50.41 83 HIS B CA 1
ATOM 1432 C C . HIS B 1 83 ? 5.508 13.086 15.75 1 50.41 83 HIS B C 1
ATOM 1434 O O . HIS B 1 83 ? 4.945 12.305 16.516 1 50.41 83 HIS B O 1
ATOM 1440 N N . THR B 1 84 ? 5.301 14.43 15.773 1 40.16 84 THR B N 1
ATOM 1441 C CA . THR B 1 84 ? 4.117 14.828 16.531 1 40.16 84 THR B CA 1
ATOM 1442 C C . THR B 1 84 ? 2.854 14.609 15.703 1 40.16 84 THR B C 1
ATOM 1444 O O . THR B 1 84 ? 2.881 14.719 14.477 1 40.16 84 THR B O 1
ATOM 1447 N N . GLY B 1 85 ? 1.843 13.852 15.875 1 42.88 85 GLY B N 1
ATOM 1448 C CA . GLY B 1 85 ? 0.518 13.547 15.359 1 42.88 85 GLY B CA 1
ATOM 1449 C C . GLY B 1 85 ? 0.059 14.523 14.289 1 42.88 85 GLY B C 1
ATOM 1450 O O . GLY B 1 85 ? -1.075 14.438 13.812 1 42.88 85 GLY B O 1
ATOM 1451 N N . LEU B 1 86 ? 0.598 15.711 14.32 1 44.5 86 LEU B N 1
ATOM 1452 C CA . LEU B 1 86 ? -0.088 16.719 13.523 1 44.5 86 LEU B CA 1
ATOM 1453 C C . LEU B 1 86 ? 0.266 16.578 12.047 1 44.5 86 LEU B C 1
ATOM 1455 O O . LEU B 1 86 ? 1.438 16.422 11.695 1 44.5 86 LEU B O 1
ATOM 1459 N N . ILE B 1 87 ? -0.584 15.906 11.422 1 50 87 ILE B N 1
ATOM 1460 C CA . ILE B 1 87 ? -0.521 15.992 9.969 1 50 87 ILE B CA 1
ATOM 1461 C C . ILE B 1 87 ? -0.512 17.453 9.539 1 50 87 ILE B C 1
ATOM 1463 O O . ILE B 1 87 ? -1.392 18.234 9.922 1 50 87 ILE B O 1
ATOM 1467 N N . HIS B 1 88 ? 0.654 18.188 9.523 1 49.75 88 HIS B N 1
ATOM 1468 C CA . HIS B 1 88 ? 0.629 19.531 8.953 1 49.75 88 HIS B CA 1
ATOM 1469 C C . HIS B 1 88 ? 0.548 19.469 7.434 1 49.75 88 HIS B C 1
ATOM 1471 O O . HIS B 1 88 ? 1.316 18.75 6.789 1 49.75 88 HIS B O 1
ATOM 1477 N N . PHE B 1 89 ? -0.531 19.5 6.934 1 49.56 89 PHE B N 1
ATOM 1478 C CA . PHE B 1 89 ? -0.589 19.625 5.484 1 49.56 89 PHE B CA 1
ATOM 1479 C C . PHE B 1 89 ? -0.897 21.062 5.082 1 49.56 89 PHE B C 1
ATOM 1481 O O . PHE B 1 89 ? -1.607 21.766 5.797 1 49.56 89 PHE B O 1
ATOM 1488 N N . ASN B 1 90 ? 0.091 21.844 4.613 1 42.62 90 ASN B N 1
ATOM 1489 C CA . ASN B 1 90 ? -0.186 23.172 4.074 1 42.62 90 ASN B CA 1
ATOM 1490 C C . ASN B 1 90 ? -0.935 23.094 2.748 1 42.62 90 ASN B C 1
ATOM 1492 O O . ASN B 1 90 ? -0.476 22.438 1.809 1 42.62 90 ASN B O 1
ATOM 1496 N N . VAL B 1 91 ? -2.227 23.031 2.846 1 39.03 91 VAL B N 1
ATOM 1497 C CA . VAL B 1 91 ? -2.988 23.219 1.616 1 39.03 91 VAL B CA 1
ATOM 1498 C C . VAL B 1 91 ? -2.643 24.562 0.992 1 39.03 91 VAL B C 1
ATOM 1500 O O . VAL B 1 91 ? -2.586 25.578 1.688 1 39.03 91 VAL B O 1
ATOM 1503 N N . SER B 1 92 ? -1.812 24.609 -0.014 1 40.59 92 SER B N 1
ATOM 1504 C CA . SER B 1 92 ? -1.624 25.875 -0.712 1 40.59 92 SER B CA 1
ATOM 1505 C C . SER B 1 92 ? -2.959 26.562 -0.976 1 40.59 92 SER B C 1
ATOM 1507 O O . SER B 1 92 ? -3.748 26.094 -1.802 1 40.59 92 SER B O 1
ATOM 1509 N N . GLY B 1 93 ? -3.832 26.922 -0.097 1 33.31 93 GLY B N 1
ATOM 1510 C CA . GLY B 1 93 ? -4.848 27.922 -0.376 1 33.31 93 GLY B CA 1
ATOM 1511 C C . GLY B 1 93 ? -4.344 29.047 -1.259 1 33.31 93 GLY B C 1
ATOM 1512 O O . GLY B 1 93 ? -3.135 29.234 -1.407 1 33.31 93 GLY B O 1
ATOM 1513 N N . ARG B 1 94 ? -5.43 29.812 -2.256 1 32.69 94 ARG B N 1
ATOM 1514 C CA . ARG B 1 94 ? -5.367 31.047 -3.021 1 32.69 94 ARG B CA 1
ATOM 1515 C C . ARG B 1 94 ? -4.57 32.125 -2.275 1 32.69 94 ARG B C 1
ATOM 1517 O O . ARG B 1 94 ? -4.645 32.219 -1.049 1 32.69 94 ARG B O 1
ATOM 1524 N N . GLY B 1 95 ? -3.34 32.688 -2.818 1 28.45 95 GLY B N 1
ATOM 1525 C CA . GLY B 1 95 ? -2.869 34.062 -2.695 1 28.45 95 GLY B CA 1
ATOM 1526 C C . GLY B 1 95 ? -3.975 35.031 -2.357 1 28.45 95 GLY B C 1
ATOM 1527 O O . GLY B 1 95 ? -5.129 34.844 -2.746 1 28.45 95 GLY B O 1
ATOM 1528 N N . PRO B 1 96 ? -3.639 35.906 -1.248 1 25.64 96 PRO B N 1
ATOM 1529 C CA . PRO B 1 96 ? -4.34 37.156 -1.521 1 25.64 96 PRO B CA 1
ATOM 1530 C C . PRO B 1 96 ? -4.16 37.625 -2.961 1 25.64 96 PRO B C 1
ATOM 1532 O O . PRO B 1 96 ? -3.178 37.281 -3.615 1 25.64 96 PRO B O 1
#

Solvent-accessible surface area (backbone atoms only — not comparable to full-atom values): 10911 Å² total; per-residue (Å²): 128,53,73,67,46,52,51,29,49,48,50,24,48,31,50,43,42,40,48,55,52,74,64,54,52,54,52,94,88,52,53,67,37,58,44,51,52,51,48,51,60,50,49,71,62,39,78,49,69,93,45,39,68,60,51,48,52,50,42,52,50,68,22,43,80,46,68,70,59,31,53,48,58,50,60,12,43,63,72,43,78,45,96,57,57,54,69,54,55,54,60,80,66,85,73,132,128,54,72,65,45,52,51,29,47,49,50,23,49,31,49,44,41,40,46,54,51,73,65,54,53,56,52,95,88,52,51,67,37,59,44,50,52,52,49,51,60,50,48,72,63,40,78,49,68,93,46,39,68,60,52,49,52,52,41,52,50,69,21,43,79,47,67,69,59,30,55,47,57,49,60,11,44,63,74,43,78,46,95,57,56,52,69,53,55,53,60,80,68,85,74,131